Protein AF-A0A3D0PET8-F1 (afdb_monomer_lite)

Structure (mmCIF, N/CA/C/O backbone):
data_AF-A0A3D0PET8-F1
#
_entry.id   AF-A0A3D0PET8-F1
#
loop_
_atom_site.group_PDB
_atom_site.id
_atom_site.type_symbol
_atom_site.label_atom_id
_atom_site.label_alt_id
_atom_site.label_comp_id
_atom_site.label_asym_id
_atom_site.label_entity_id
_atom_site.label_seq_id
_atom_site.pdbx_PDB_ins_code
_atom_site.Cartn_x
_atom_site.Cartn_y
_atom_site.Cartn_z
_atom_site.occupancy
_atom_site.B_iso_or_equiv
_atom_site.auth_seq_id
_atom_site.auth_comp_id
_atom_site.auth_asym_id
_atom_site.auth_atom_id
_atom_site.pdbx_PDB_model_num
ATOM 1 N N . PHE A 1 1 ? -9.059 2.100 -26.855 1.00 67.00 1 PHE A N 1
ATOM 2 C CA . PHE A 1 1 ? -9.258 3.367 -26.124 1.00 67.00 1 PHE A CA 1
ATOM 3 C C . PHE A 1 1 ? -9.023 3.112 -24.644 1.00 67.00 1 PHE A C 1
ATOM 5 O O . PHE A 1 1 ? -9.636 2.187 -24.122 1.00 67.00 1 PHE A O 1
ATOM 12 N N . ILE A 1 2 ? -8.103 3.864 -24.029 1.00 85.56 2 ILE A N 1
ATOM 13 C CA . ILE A 1 2 ? -7.777 3.822 -22.591 1.00 85.56 2 ILE A CA 1
ATOM 14 C C . ILE A 1 2 ? -8.846 4.625 -21.841 1.00 85.56 2 ILE A C 1
ATOM 16 O O . ILE A 1 2 ? -9.211 5.705 -22.303 1.00 85.56 2 ILE A O 1
ATOM 20 N N . ASP A 1 3 ? -9.360 4.112 -20.723 1.00 89.44 3 ASP A N 1
ATOM 21 C CA . ASP A 1 3 ? -10.390 4.789 -19.919 1.00 89.44 3 ASP A CA 1
ATOM 22 C C . ASP A 1 3 ? -9.853 5.423 -18.628 1.00 89.44 3 ASP A C 1
ATOM 24 O O . ASP A 1 3 ? -10.450 6.368 -18.111 1.00 89.44 3 ASP A O 1
ATOM 28 N N . LYS A 1 4 ? -8.710 4.943 -18.129 1.00 89.31 4 LYS A N 1
ATOM 29 C CA . LYS A 1 4 ? -8.084 5.416 -16.894 1.00 89.31 4 LYS A CA 1
ATOM 30 C C . LYS A 1 4 ? -6.563 5.426 -17.016 1.00 89.31 4 LYS A C 1
ATOM 32 O O . LYS A 1 4 ? -5.976 4.488 -17.546 1.00 89.31 4 LYS A O 1
ATOM 37 N N . VAL A 1 5 ? -5.931 6.460 -16.464 1.00 92.31 5 VAL A N 1
ATOM 38 C CA . VAL A 1 5 ? -4.475 6.534 -16.275 1.00 92.31 5 VAL A CA 1
ATOM 39 C C . VAL A 1 5 ? -4.188 6.575 -14.778 1.00 92.31 5 VAL A C 1
ATOM 41 O O . VAL A 1 5 ? -4.804 7.354 -14.049 1.00 92.31 5 VAL A O 1
ATOM 44 N N . ILE A 1 6 ? -3.292 5.710 -14.313 1.00 90.56 6 ILE A N 1
ATOM 45 C CA . ILE A 1 6 ? -2.874 5.599 -12.917 1.00 90.56 6 ILE A CA 1
ATOM 46 C C . ILE A 1 6 ? -1.361 5.745 -12.870 1.00 90.56 6 ILE A C 1
ATOM 48 O O . ILE A 1 6 ? -0.636 4.909 -13.400 1.00 90.56 6 ILE A O 1
ATOM 52 N N . THR A 1 7 ? -0.895 6.772 -12.173 1.00 91.56 7 THR A N 1
ATOM 53 C CA . THR A 1 7 ? 0.523 6.941 -11.857 1.00 91.56 7 THR A CA 1
ATOM 54 C C . THR A 1 7 ? 0.794 6.400 -10.457 1.00 91.56 7 THR A C 1
ATOM 56 O O . THR A 1 7 ? 0.092 6.756 -9.507 1.00 91.56 7 THR A O 1
ATOM 59 N N . VAL A 1 8 ? 1.796 5.533 -10.327 1.00 88.31 8 VAL A N 1
ATOM 60 C CA . VAL A 1 8 ? 2.223 4.929 -9.062 1.00 88.31 8 VAL A CA 1
ATOM 61 C C . VAL A 1 8 ? 3.658 5.366 -8.771 1.00 88.31 8 VAL A C 1
ATOM 63 O O . VAL A 1 8 ? 4.628 4.762 -9.227 1.00 88.31 8 VAL A O 1
ATOM 66 N N . ASP A 1 9 ? 3.770 6.434 -7.990 1.00 86.06 9 ASP A N 1
ATOM 67 C CA . ASP A 1 9 ? 5.023 7.052 -7.564 1.00 86.06 9 ASP A CA 1
ATOM 68 C C . ASP A 1 9 ? 5.354 6.729 -6.095 1.00 86.06 9 ASP A C 1
ATOM 70 O O . ASP A 1 9 ? 4.518 6.256 -5.311 1.00 86.06 9 ASP A O 1
ATOM 74 N N . GLN A 1 10 ? 6.577 7.065 -5.692 1.00 84.12 10 GLN A N 1
ATOM 75 C CA . GLN A 1 10 ? 7.076 6.864 -4.328 1.00 84.12 10 GLN A CA 1
ATOM 76 C C . GLN A 1 10 ? 6.605 7.934 -3.331 1.00 84.12 10 GLN A C 1
ATOM 78 O O . GLN A 1 10 ? 7.048 7.961 -2.181 1.00 84.12 10 GLN A O 1
ATOM 83 N N . SER A 1 11 ? 5.702 8.835 -3.738 1.00 88.00 11 SER A N 1
ATOM 84 C CA . SER A 1 11 ? 5.190 9.851 -2.821 1.00 88.00 11 SER A CA 1
ATOM 85 C C . SER A 1 11 ? 4.464 9.206 -1.626 1.00 88.00 11 SER A C 1
ATOM 87 O O . SER A 1 11 ? 3.819 8.163 -1.776 1.00 88.00 11 SER A O 1
ATOM 89 N N . PRO A 1 12 ? 4.525 9.798 -0.420 1.00 88.44 12 PRO A N 1
ATOM 90 C CA . PRO A 1 12 ? 3.904 9.201 0.758 1.00 88.44 12 PRO A CA 1
ATOM 91 C C . PRO A 1 12 ? 2.395 8.990 0.580 1.00 88.44 12 PRO A C 1
ATOM 93 O O . PRO A 1 12 ? 1.696 9.880 0.094 1.00 88.44 12 PRO A O 1
ATOM 96 N N . ILE A 1 13 ? 1.861 7.861 1.065 1.00 90.25 13 ILE A N 1
ATOM 97 C CA . ILE A 1 13 ? 0.404 7.601 1.067 1.00 90.25 13 ILE A CA 1
ATOM 98 C C . ILE A 1 13 ? -0.376 8.564 1.978 1.00 90.25 13 ILE A C 1
ATOM 100 O O . ILE A 1 13 ? -1.596 8.685 1.881 1.00 90.25 13 ILE A O 1
ATOM 104 N N . GLY A 1 14 ? 0.323 9.255 2.878 1.00 89.06 14 GLY A N 1
ATOM 105 C CA . GLY A 1 14 ? -0.221 10.301 3.724 1.00 89.06 14 GLY A CA 1
ATOM 106 C C . GLY A 1 14 ? 0.886 11.036 4.469 1.00 89.06 14 GLY A C 1
ATOM 107 O O . GLY A 1 14 ? 1.965 10.501 4.700 1.00 89.06 14 GLY A O 1
ATOM 108 N N . ARG A 1 15 ? 0.614 12.287 4.848 1.00 86.12 15 ARG A N 1
ATOM 109 C CA . ARG A 1 15 ? 1.578 13.161 5.546 1.00 86.12 15 ARG A CA 1
ATOM 110 C C . ARG A 1 15 ? 1.384 13.199 7.060 1.00 86.12 15 ARG A C 1
ATOM 112 O O . ARG A 1 15 ? 2.044 13.974 7.743 1.00 86.12 15 ARG A O 1
ATOM 119 N N . THR A 1 16 ? 0.434 12.425 7.581 1.00 86.56 16 THR A N 1
ATOM 120 C CA . THR A 1 16 ? 0.084 12.431 9.003 1.00 86.56 16 THR A CA 1
ATOM 121 C C . THR A 1 16 ? 0.023 11.012 9.560 1.00 86.56 16 THR A C 1
ATOM 123 O O . THR A 1 16 ? -0.306 10.088 8.811 1.00 86.56 16 THR A O 1
ATOM 126 N N . PRO A 1 17 ? 0.212 10.838 10.880 1.00 85.19 17 PRO A N 1
ATOM 127 C CA . PRO A 1 17 ? 0.137 9.525 11.534 1.00 85.19 17 PRO A CA 1
ATOM 128 C C . PRO A 1 17 ? -1.249 8.875 11.508 1.00 85.19 17 PRO A C 1
ATOM 130 O O . PRO A 1 17 ? -1.419 7.696 11.815 1.00 85.19 17 PRO A O 1
ATOM 133 N N . ARG A 1 18 ? -2.266 9.655 11.127 1.00 89.31 18 ARG A N 1
ATOM 134 C CA . ARG A 1 18 ? -3.638 9.182 10.924 1.00 89.31 18 ARG A CA 1
ATOM 135 C C . ARG A 1 18 ? -3.790 8.354 9.656 1.00 89.31 18 ARG A C 1
ATOM 137 O O . ARG A 1 18 ? -4.725 7.564 9.560 1.00 89.31 18 ARG A O 1
ATOM 144 N N . SER A 1 19 ? -2.897 8.553 8.690 1.00 92.44 19 SER A N 1
ATOM 145 C CA . SER A 1 19 ? -2.833 7.732 7.486 1.00 92.44 19 SER A CA 1
ATOM 146 C C . SER A 1 19 ? -1.990 6.499 7.784 1.00 92.44 19 SER A C 1
ATOM 148 O O . SER A 1 19 ? -0.933 6.599 8.399 1.00 92.44 19 SER A O 1
ATOM 150 N N . ASN A 1 20 ? -2.473 5.335 7.380 1.00 95.00 20 ASN A N 1
ATOM 151 C CA . ASN A 1 20 ? -1.820 4.042 7.565 1.00 95.00 20 ASN A CA 1
ATOM 152 C C . ASN A 1 20 ? -2.335 3.055 6.503 1.00 95.00 20 ASN A C 1
ATOM 154 O O . ASN A 1 20 ? -3.345 3.354 5.854 1.00 95.00 20 ASN A O 1
ATOM 158 N N . PRO A 1 21 ? -1.702 1.882 6.325 1.00 95.94 21 PRO A N 1
ATOM 159 C CA . PRO A 1 21 ? -2.148 0.896 5.343 1.00 95.94 21 PRO A CA 1
ATOM 160 C C . PRO A 1 21 ? -3.642 0.556 5.452 1.00 95.94 21 PRO A C 1
ATOM 162 O O . PRO A 1 21 ? -4.354 0.599 4.452 1.00 95.94 21 PRO A O 1
ATOM 165 N N . ALA A 1 22 ? -4.168 0.319 6.659 1.00 95.75 22 ALA A N 1
ATOM 166 C CA . ALA A 1 22 ? -5.570 -0.065 6.839 1.00 95.75 22 ALA A CA 1
ATOM 167 C C . ALA A 1 22 ? -6.573 1.030 6.440 1.00 95.75 22 ALA A C 1
ATOM 169 O O . ALA A 1 22 ? -7.642 0.725 5.904 1.00 95.75 22 ALA A O 1
ATOM 170 N N . THR A 1 23 ? -6.262 2.300 6.710 1.00 95.00 23 THR A N 1
ATOM 171 C CA . THR A 1 23 ? -7.096 3.435 6.280 1.00 95.00 23 THR A CA 1
ATOM 172 C C . THR A 1 23 ? -6.996 3.667 4.782 1.00 95.00 23 THR A C 1
ATOM 174 O O . THR A 1 23 ? -8.025 3.888 4.149 1.00 95.00 23 THR A O 1
ATOM 177 N N . PHE A 1 24 ? -5.793 3.568 4.216 1.00 94.31 24 PHE A N 1
ATOM 178 C CA . PHE A 1 24 ? -5.546 3.834 2.804 1.00 94.31 24 PHE A CA 1
ATOM 179 C C . PHE A 1 24 ? -6.212 2.797 1.891 1.00 94.31 24 PHE A C 1
ATOM 181 O O . PHE A 1 24 ? -6.878 3.164 0.926 1.00 94.31 24 PHE A O 1
ATOM 188 N N . ILE A 1 25 ? -6.123 1.506 2.236 1.00 92.94 25 ILE A N 1
ATOM 189 C CA . ILE A 1 25 ? -6.797 0.437 1.480 1.00 92.94 25 ILE A CA 1
ATOM 190 C C . ILE A 1 25 ? -8.309 0.360 1.755 1.00 92.94 25 ILE A C 1
ATOM 192 O O . ILE A 1 25 ? -9.014 -0.428 1.133 1.00 92.94 25 ILE A O 1
ATOM 196 N N . GLY A 1 26 ? -8.822 1.130 2.720 1.00 92.19 26 GLY A N 1
ATOM 197 C CA . GLY A 1 26 ? -10.231 1.118 3.120 1.00 92.19 26 GLY A CA 1
ATOM 198 C C . GLY A 1 26 ? -10.640 -0.030 4.054 1.00 92.19 26 GLY A C 1
ATOM 199 O O . GLY A 1 26 ? -11.770 -0.031 4.545 1.00 92.19 26 GLY A O 1
ATOM 200 N N . ALA A 1 27 ? -9.741 -0.964 4.386 1.00 94.75 27 ALA A N 1
ATOM 201 C CA . ALA A 1 27 ? -10.025 -2.085 5.292 1.00 94.75 27 ALA A CA 1
ATOM 202 C C . ALA A 1 27 ? -10.485 -1.622 6.685 1.00 94.75 27 ALA A C 1
ATOM 204 O O . ALA A 1 27 ? -11.361 -2.230 7.299 1.00 94.75 27 ALA A O 1
ATOM 205 N N . PHE A 1 28 ? -9.953 -0.495 7.166 1.00 96.56 28 PHE A N 1
ATOM 206 C CA . PHE A 1 28 ? -10.303 0.057 8.472 1.00 96.56 28 PHE A CA 1
ATOM 207 C C . PHE A 1 28 ? -11.781 0.454 8.592 1.00 96.56 28 PHE A C 1
ATOM 209 O O . PHE A 1 28 ? -12.319 0.497 9.695 1.00 96.56 28 PHE A O 1
ATOM 216 N N . MET A 1 29 ? -12.473 0.735 7.483 1.00 96.00 29 MET A N 1
ATOM 217 C CA . MET A 1 29 ? -13.920 0.957 7.513 1.00 96.00 29 MET A CA 1
ATOM 218 C C . MET A 1 29 ? -14.658 -0.304 7.966 1.00 96.00 29 MET A C 1
ATOM 220 O O . MET A 1 29 ? -15.400 -0.249 8.944 1.00 96.00 29 MET A O 1
ATOM 224 N N . TYR A 1 30 ? -14.384 -1.435 7.316 1.00 96.75 30 TYR A N 1
ATOM 225 C CA . TYR A 1 30 ? -15.026 -2.713 7.617 1.00 96.75 30 TYR A CA 1
ATOM 226 C C . TYR A 1 30 ? -14.677 -3.222 9.018 1.00 96.75 30 TYR A C 1
ATOM 228 O O . TYR A 1 30 ? -15.547 -3.729 9.717 1.00 96.75 30 TYR A O 1
ATOM 236 N N . ILE A 1 31 ? -13.435 -3.010 9.470 1.00 96.94 31 ILE A N 1
ATOM 237 C CA . ILE A 1 31 ? -13.017 -3.349 10.840 1.00 96.94 31 ILE A CA 1
ATOM 238 C C . ILE A 1 31 ? -13.852 -2.570 11.867 1.00 96.94 31 ILE A C 1
ATOM 240 O O . ILE A 1 31 ? -14.359 -3.148 12.825 1.00 96.94 31 ILE A O 1
ATOM 244 N N . ARG A 1 32 ? -14.048 -1.261 11.674 1.00 97.44 32 ARG A N 1
ATOM 245 C CA . ARG A 1 32 ? -14.863 -0.450 12.596 1.00 97.44 32 ARG A CA 1
ATOM 246 C C . ARG A 1 32 ? -16.332 -0.838 12.580 1.00 97.44 32 ARG A C 1
ATOM 248 O O . ARG A 1 32 ? -16.960 -0.860 13.638 1.00 97.44 32 ARG A O 1
ATOM 255 N N . ASP A 1 33 ? -16.870 -1.116 11.397 1.00 97.19 33 ASP A N 1
ATOM 256 C CA . ASP A 1 33 ? -18.251 -1.566 11.247 1.00 97.19 33 ASP A CA 1
ATOM 257 C C . ASP A 1 33 ? -18.452 -2.892 11.986 1.00 97.19 33 ASP A C 1
ATOM 259 O O . ASP A 1 33 ? -19.371 -3.002 12.795 1.00 97.19 33 ASP A O 1
ATOM 263 N N . PHE A 1 34 ? -17.527 -3.840 11.823 1.00 97.12 34 PHE A N 1
ATOM 264 C CA . PHE A 1 34 ? -17.521 -5.107 12.547 1.00 97.12 34 PHE A CA 1
ATOM 265 C C . PHE A 1 34 ? -17.502 -4.912 14.072 1.00 97.12 34 PHE A C 1
ATOM 267 O O . PHE A 1 34 ? -18.387 -5.420 14.764 1.00 97.12 34 PHE A O 1
ATOM 274 N N . PHE A 1 35 ? -16.577 -4.106 14.608 1.00 97.44 35 PHE A N 1
ATOM 275 C CA . PHE A 1 35 ? -16.499 -3.837 16.052 1.00 97.44 35 PHE A CA 1
ATOM 276 C C . PHE A 1 35 ? -17.767 -3.171 16.612 1.00 97.44 35 PHE A C 1
ATOM 278 O O . PHE A 1 35 ? -18.154 -3.440 17.752 1.00 97.44 35 PHE A O 1
ATOM 285 N N . ALA A 1 36 ? -18.461 -2.351 15.818 1.00 97.25 36 ALA A N 1
ATOM 286 C CA . ALA A 1 36 ? -19.745 -1.767 16.205 1.00 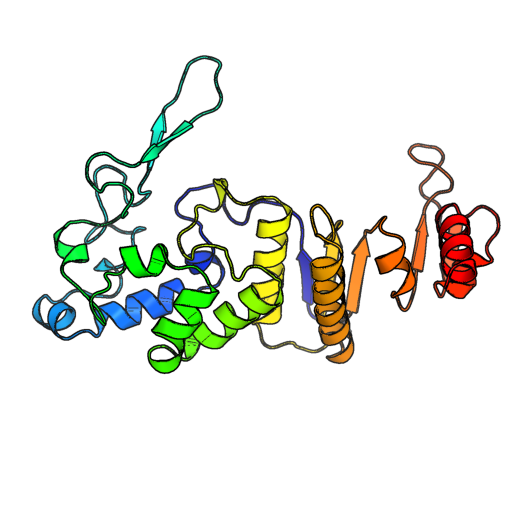97.25 36 ALA A CA 1
ATOM 287 C C . ALA A 1 36 ? -20.883 -2.801 16.290 1.00 97.25 36 ALA A C 1
ATOM 289 O O . ALA A 1 36 ? -21.861 -2.576 17.003 1.00 97.25 36 ALA A O 1
ATOM 290 N N . THR A 1 37 ? -20.767 -3.946 15.608 1.00 96.75 37 THR A N 1
ATOM 291 C CA . THR A 1 37 ? -21.787 -5.006 15.661 1.00 96.75 37 THR A CA 1
ATOM 292 C C . THR A 1 37 ? -21.691 -5.919 16.886 1.00 96.75 37 THR A C 1
ATOM 294 O O . THR A 1 37 ? -22.663 -6.631 17.167 1.00 96.75 37 THR A O 1
ATOM 297 N N . LEU A 1 38 ? -20.574 -5.878 17.625 1.00 96.75 38 LEU A N 1
ATOM 298 C CA . LEU A 1 38 ? -20.323 -6.743 18.782 1.00 96.75 38 LEU A CA 1
ATOM 299 C C . LEU A 1 38 ? -21.373 -6.541 19.898 1.00 96.75 38 LEU A C 1
ATOM 301 O O . LEU A 1 38 ? -21.850 -5.415 20.087 1.00 96.75 38 LEU A O 1
ATOM 305 N N . PRO A 1 39 ? -21.732 -7.591 20.666 1.00 95.31 39 PRO A N 1
ATOM 306 C CA . PRO A 1 39 ? -22.764 -7.502 21.707 1.00 95.31 39 PRO A CA 1
ATOM 307 C C . PRO A 1 39 ? -22.494 -6.404 22.747 1.00 95.31 39 PRO A C 1
ATOM 309 O O . PRO A 1 39 ? -23.377 -5.593 23.039 1.00 95.31 39 PRO A O 1
ATOM 312 N N . GLU A 1 40 ? -21.261 -6.309 23.246 1.00 94.94 40 GLU A N 1
ATOM 313 C CA . GLU A 1 40 ? -20.820 -5.285 24.197 1.00 94.94 40 GLU A CA 1
ATOM 314 C C . GLU A 1 40 ? -20.940 -3.872 23.613 1.00 94.94 40 GLU A C 1
ATOM 316 O O . GLU A 1 40 ? -21.397 -2.958 24.305 1.00 94.94 40 GLU A O 1
ATOM 321 N N . SER A 1 41 ? -20.595 -3.698 22.333 1.00 96.50 41 SER A N 1
ATOM 322 C CA . SER A 1 41 ? -20.737 -2.423 21.620 1.00 96.50 41 SER A CA 1
ATOM 323 C C . SER A 1 41 ? -22.202 -2.018 21.498 1.00 96.50 41 SER A C 1
ATOM 325 O O . SER A 1 41 ? -22.557 -0.879 21.808 1.00 96.50 41 SER A O 1
ATOM 327 N N . LYS A 1 42 ? -23.080 -2.960 21.126 1.00 95.88 42 LYS A N 1
ATOM 328 C CA . LYS A 1 42 ? -24.530 -2.731 21.022 1.00 95.88 42 LYS A CA 1
ATOM 329 C C . LYS A 1 42 ? -25.145 -2.358 22.368 1.00 95.88 42 LYS A C 1
ATOM 331 O O . LYS A 1 42 ? -25.902 -1.391 22.438 1.00 95.88 42 LYS A O 1
ATOM 336 N N . LYS A 1 43 ? -24.774 -3.056 23.448 1.00 95.88 43 LYS A N 1
ATOM 337 C CA . LYS A 1 43 ? -25.248 -2.765 24.813 1.00 95.88 43 LYS A CA 1
ATOM 338 C C . LYS A 1 43 ? -24.890 -1.344 25.255 1.00 95.88 43 LYS A C 1
ATOM 340 O O . LYS A 1 43 ? -25.696 -0.680 25.900 1.00 95.88 43 LYS A O 1
ATOM 345 N N . ARG A 1 44 ? -23.701 -0.868 24.878 1.00 95.06 44 ARG A N 1
ATOM 346 C CA . ARG A 1 44 ? -23.207 0.483 25.186 1.00 95.06 44 ARG A CA 1
ATOM 347 C C . ARG A 1 44 ? -23.600 1.545 24.150 1.00 95.06 44 ARG A C 1
ATOM 349 O O . ARG A 1 44 ? -23.259 2.709 24.331 1.00 95.06 44 ARG A O 1
ATOM 356 N N . LYS A 1 45 ? -24.330 1.170 23.090 1.00 95.38 45 LYS A N 1
ATOM 357 C CA . LYS A 1 45 ? -24.717 2.037 21.960 1.00 95.38 45 LYS A CA 1
ATOM 358 C C . LYS A 1 45 ? -23.517 2.672 21.235 1.00 95.38 45 LYS A C 1
ATOM 360 O O . LYS A 1 45 ? -23.604 3.795 20.742 1.00 95.38 45 LYS A O 1
ATOM 365 N N . TYR A 1 46 ? -22.397 1.955 21.147 1.00 96.44 46 TYR A N 1
ATOM 366 C CA . TYR A 1 46 ? -21.219 2.402 20.403 1.00 96.44 46 TYR A CA 1
ATOM 367 C C . TYR A 1 46 ? -21.371 2.106 18.908 1.00 96.44 46 TYR A C 1
ATOM 369 O O . TYR A 1 46 ? -21.453 0.953 18.493 1.00 96.44 46 TYR A O 1
ATOM 377 N N . GLY A 1 47 ? -21.393 3.160 18.089 1.00 95.19 47 GLY A N 1
ATOM 378 C CA . GLY A 1 47 ? -21.387 3.047 16.628 1.00 95.19 47 GLY A CA 1
ATOM 379 C C . GLY A 1 47 ? -19.976 3.008 16.026 1.00 95.19 47 GLY A C 1
ATOM 380 O O . GLY A 1 47 ? -18.979 3.219 16.712 1.00 95.19 47 GLY A O 1
ATOM 381 N N . LYS A 1 48 ? -19.884 2.848 14.699 1.00 95.81 48 LYS A N 1
ATOM 382 C CA . LYS A 1 48 ? -18.612 2.816 13.939 1.00 95.81 48 LYS A CA 1
ATOM 383 C C . LYS A 1 48 ? -17.713 4.047 14.110 1.00 95.81 48 LYS A C 1
ATOM 385 O O . LYS A 1 48 ? -16.509 3.976 13.857 1.00 95.81 48 LYS A O 1
ATOM 390 N N . GLY A 1 49 ? -18.299 5.189 14.480 1.00 95.88 49 GLY A N 1
ATOM 391 C CA . GLY A 1 49 ? -17.565 6.418 14.788 1.00 95.88 49 GLY A CA 1
ATOM 392 C C . GLY A 1 49 ? -16.746 6.290 16.071 1.00 95.88 49 GLY A C 1
ATOM 393 O O . GLY A 1 49 ? -15.614 6.749 16.109 1.00 95.88 49 GLY A O 1
ATOM 394 N N . TYR A 1 50 ? -17.259 5.567 17.071 1.00 96.81 50 TYR A N 1
ATOM 395 C CA . TYR A 1 50 ? -16.566 5.345 18.342 1.00 96.81 50 TYR A CA 1
ATOM 396 C C . TYR A 1 50 ? -15.241 4.591 18.152 1.00 96.81 50 TYR A C 1
ATOM 398 O O . TYR A 1 50 ? -14.254 4.866 18.821 1.00 96.81 50 TYR A O 1
ATOM 406 N N . PHE A 1 51 ? -15.194 3.697 17.165 1.00 97.50 51 PHE A N 1
ATOM 407 C CA . PHE A 1 51 ? -14.008 2.927 16.792 1.00 97.50 51 PHE A CA 1
ATOM 408 C C . PHE A 1 51 ? -13.094 3.642 15.787 1.00 97.50 51 PHE A C 1
ATOM 410 O O . PHE A 1 51 ? -12.154 3.047 15.272 1.00 97.50 51 PHE A O 1
ATOM 417 N N . SER A 1 52 ? -13.355 4.908 15.454 1.00 96.69 52 SER A N 1
ATOM 418 C CA . SER A 1 52 ? -12.472 5.690 14.593 1.00 96.69 52 SER A CA 1
ATOM 419 C C . SER A 1 52 ? -11.576 6.591 15.430 1.00 96.69 52 SER A C 1
ATOM 421 O O . SER A 1 52 ? -12.055 7.488 16.114 1.00 96.69 52 SER A O 1
ATOM 423 N N . PHE A 1 53 ? -10.259 6.428 15.297 1.00 95.50 53 PHE A N 1
ATOM 424 C CA . PHE A 1 53 ? -9.297 7.348 15.909 1.00 95.50 53 PHE A CA 1
ATOM 425 C C . PHE A 1 53 ? -9.333 8.767 15.297 1.00 95.50 53 PHE A C 1
ATOM 427 O O . PHE A 1 53 ? -8.738 9.691 15.842 1.00 95.50 53 PHE A O 1
ATOM 434 N N . ASN A 1 54 ? -10.048 8.980 14.184 1.00 94.75 54 ASN A N 1
ATOM 435 C CA . ASN A 1 54 ? -10.133 10.284 13.519 1.00 94.75 54 ASN A CA 1
ATOM 436 C C . ASN A 1 54 ? -11.216 11.205 14.099 1.00 94.75 54 ASN A C 1
ATOM 438 O O . ASN A 1 54 ? -11.147 12.415 13.879 1.00 94.75 54 ASN A O 1
ATOM 442 N N . VAL A 1 55 ? -12.194 10.668 14.835 1.00 94.81 55 VAL A N 1
ATOM 443 C CA . VAL A 1 55 ? -13.329 11.439 15.369 1.00 94.81 55 VAL A CA 1
ATOM 444 C C . VAL A 1 55 ? -13.382 11.358 16.897 1.00 94.81 55 VAL A C 1
ATOM 446 O O . VAL A 1 55 ? -12.967 10.343 17.461 1.00 94.81 55 VAL A O 1
ATOM 449 N N . PRO A 1 56 ? -13.876 12.404 17.583 1.00 94.50 56 PRO A N 1
ATOM 450 C CA . PRO A 1 56 ? -14.091 12.353 19.026 1.00 94.50 56 PRO A CA 1
ATOM 451 C C . PRO A 1 56 ? -15.047 11.223 19.428 1.00 94.50 56 PRO A C 1
ATOM 453 O O . PRO A 1 56 ? -15.967 10.879 18.682 1.00 94.50 56 PRO A O 1
ATOM 456 N N . GLY A 1 57 ? -14.846 10.664 20.621 1.00 93.94 57 GLY A N 1
ATOM 457 C CA . GLY A 1 57 ? -15.708 9.621 21.185 1.00 93.94 57 GLY A CA 1
ATOM 458 C C . GLY A 1 57 ? -14.913 8.499 21.843 1.00 93.94 57 GLY A C 1
ATOM 459 O O . GLY A 1 57 ? -14.803 8.465 23.064 1.00 93.94 57 GLY A O 1
ATOM 460 N N . GLY A 1 58 ? -14.376 7.570 21.045 1.00 94.56 58 GLY A N 1
ATOM 461 C CA . GLY A 1 58 ? -13.575 6.443 21.551 1.00 94.56 58 GLY A CA 1
ATOM 462 C C . GLY A 1 58 ? -12.066 6.598 21.357 1.00 94.56 58 GLY A C 1
ATOM 463 O O . GLY A 1 58 ? -11.295 5.760 21.824 1.00 94.56 58 GLY A O 1
ATOM 464 N N . ARG A 1 59 ? -11.612 7.659 20.680 1.00 96.94 59 ARG A N 1
ATOM 465 C CA . ARG A 1 59 ? -10.183 7.959 20.527 1.00 96.94 59 ARG A CA 1
ATOM 466 C C . ARG A 1 59 ? -9.575 8.489 21.832 1.00 96.94 59 ARG A C 1
ATOM 468 O O . ARG A 1 59 ? -10.278 8.964 22.718 1.00 96.94 59 ARG A O 1
ATOM 475 N N . CYS A 1 60 ? -8.251 8.471 21.926 1.00 96.69 60 CYS A N 1
ATOM 476 C CA . CYS A 1 60 ? -7.540 9.220 22.957 1.00 96.69 60 CYS A CA 1
ATOM 477 C C . CYS A 1 60 ? -7.582 10.722 22.628 1.00 96.69 60 CYS A C 1
ATOM 479 O O . CYS A 1 60 ? -7.071 11.134 21.583 1.00 96.69 60 CYS A O 1
ATOM 481 N N . GLU A 1 61 ? -8.166 11.540 23.507 1.00 95.50 61 GLU A N 1
ATOM 482 C CA . GLU A 1 61 ? -8.255 12.991 23.286 1.00 95.50 61 GLU A CA 1
ATOM 483 C C . GLU A 1 61 ? -6.908 13.703 23.476 1.00 95.50 61 GLU A C 1
ATOM 485 O O . GLU A 1 61 ? -6.624 14.648 22.747 1.00 95.50 61 GLU A O 1
ATOM 490 N N . THR A 1 62 ? -6.021 13.197 24.341 1.00 94.38 62 THR A N 1
ATOM 491 C CA . THR A 1 62 ? -4.687 13.782 24.584 1.00 94.38 62 THR A CA 1
ATOM 492 C C . THR A 1 62 ? -3.837 13.864 23.316 1.00 94.38 62 THR A C 1
ATOM 494 O O . THR A 1 62 ? -3.200 14.880 23.061 1.00 94.38 62 THR A O 1
ATOM 497 N N . CYS A 1 63 ? -3.828 12.811 22.493 1.00 93.75 63 CYS A N 1
ATOM 498 C CA . CYS A 1 63 ? -3.122 12.804 21.206 1.00 93.75 63 CYS A CA 1
ATOM 499 C C . CYS A 1 63 ? -4.058 12.989 20.004 1.00 93.75 63 CYS A C 1
ATOM 501 O O . CYS A 1 63 ? -3.643 12.756 18.867 1.00 93.75 63 CYS A O 1
ATOM 503 N N . ALA A 1 64 ? -5.329 13.337 20.240 1.00 94.44 64 ALA A N 1
ATOM 504 C CA . ALA A 1 64 ? -6.381 13.413 19.227 1.00 94.44 64 ALA A CA 1
ATOM 505 C C . ALA A 1 64 ? -6.397 12.199 18.269 1.00 94.44 64 ALA A C 1
ATOM 507 O O . ALA A 1 64 ? -6.563 12.357 17.055 1.00 94.44 64 ALA A O 1
ATOM 508 N N . GLY A 1 65 ? -6.176 10.999 18.821 1.00 93.44 65 GLY A N 1
ATOM 509 C CA . GLY A 1 65 ? -6.141 9.721 18.106 1.00 93.44 65 GLY A CA 1
ATOM 510 C C . GLY A 1 65 ? -4.887 9.436 17.272 1.00 93.44 65 GLY A C 1
ATOM 511 O O . GLY A 1 65 ? -4.832 8.403 16.611 1.00 93.44 65 GLY A O 1
ATOM 512 N N . ASN A 1 66 ? -3.858 10.288 17.301 1.00 92.00 66 ASN A N 1
ATOM 513 C CA . ASN A 1 66 ? -2.614 10.024 16.567 1.00 92.00 66 ASN A CA 1
ATOM 514 C C . ASN A 1 66 ? -1.835 8.839 17.166 1.00 92.00 66 ASN A C 1
ATOM 516 O O . ASN A 1 66 ? -1.152 8.110 16.450 1.00 92.00 66 ASN A O 1
ATOM 520 N N . GLY A 1 67 ? -1.952 8.627 18.481 1.00 92.25 67 GLY A N 1
ATOM 521 C CA . GLY A 1 67 ? -1.168 7.637 19.234 1.00 92.25 67 GLY A CA 1
ATOM 522 C C . GLY A 1 67 ? 0.240 8.119 19.565 1.00 92.25 67 GLY A C 1
ATOM 523 O O . GLY A 1 67 ? 0.860 7.613 20.490 1.00 92.25 67 GLY A O 1
ATOM 524 N N . GLU A 1 68 ? 0.700 9.163 18.893 1.00 90.81 68 GLU A N 1
ATOM 525 C CA . GLU A 1 68 ? 1.998 9.786 19.090 1.00 90.81 68 GLU A CA 1
ATOM 526 C C . GLU A 1 68 ? 1.867 11.299 19.250 1.00 90.81 68 GLU A C 1
ATOM 528 O O . GLU A 1 68 ? 0.882 11.912 18.820 1.00 90.81 68 GLU A O 1
ATOM 533 N N . VAL A 1 69 ? 2.859 11.890 19.905 1.00 89.31 69 VAL A N 1
ATOM 534 C CA . VAL A 1 69 ? 2.991 13.329 20.109 1.00 89.31 69 VAL A CA 1
ATOM 535 C C . VAL A 1 69 ? 4.244 13.785 19.375 1.00 89.31 69 VAL A C 1
ATOM 537 O O . VAL A 1 69 ? 5.305 13.173 19.493 1.00 89.31 69 VAL A O 1
ATOM 540 N N . ARG A 1 70 ? 4.105 14.854 18.593 1.00 86.62 70 ARG A N 1
ATOM 541 C CA . ARG A 1 70 ? 5.226 15.494 17.910 1.00 86.62 70 ARG A CA 1
ATOM 542 C C . ARG A 1 70 ? 5.993 16.340 18.919 1.00 86.62 70 ARG A C 1
ATOM 544 O O . ARG A 1 70 ? 5.412 17.229 19.535 1.00 86.62 70 ARG A O 1
ATOM 551 N N . ILE A 1 71 ? 7.283 16.072 19.056 1.00 85.31 71 ILE A N 1
ATOM 552 C CA . ILE A 1 71 ? 8.209 16.885 19.837 1.00 85.31 71 ILE A CA 1
ATOM 553 C C . ILE A 1 71 ? 9.019 17.714 18.847 1.00 85.31 71 ILE A C 1
ATOM 555 O O . ILE A 1 71 ? 9.731 17.180 17.993 1.00 85.31 71 ILE A O 1
ATOM 559 N N . GLU A 1 72 ? 8.874 19.029 18.957 1.00 84.00 72 GLU A N 1
ATOM 560 C CA . GLU A 1 72 ? 9.705 19.975 18.227 1.00 84.00 72 GLU A CA 1
ATOM 561 C C . GLU A 1 72 ? 10.947 20.295 19.047 1.00 84.00 72 GLU A C 1
ATOM 563 O O . GLU A 1 72 ? 10.871 20.631 20.229 1.00 84.00 72 GLU A O 1
ATOM 568 N N . MET A 1 73 ? 12.099 20.178 18.402 1.00 83.25 73 MET A N 1
ATOM 569 C CA . MET A 1 73 ? 13.395 20.512 18.965 1.00 83.25 73 MET A CA 1
ATOM 570 C C . MET A 1 73 ? 14.037 21.565 18.072 1.00 83.25 73 MET A C 1
ATOM 572 O O . MET A 1 73 ? 13.976 21.470 16.847 1.00 83.25 73 MET A O 1
ATOM 576 N N . TYR A 1 74 ? 14.661 22.573 18.675 1.00 86.25 74 TYR A N 1
ATOM 577 C CA . TYR A 1 74 ? 15.395 23.574 17.910 1.00 86.25 74 TYR A CA 1
ATOM 578 C C . TYR A 1 74 ? 16.526 22.895 17.125 1.00 86.25 74 TYR A C 1
ATOM 580 O O . TYR A 1 74 ? 17.324 22.160 17.701 1.00 86.25 74 TYR A O 1
ATOM 588 N N . PHE A 1 75 ? 16.581 23.153 15.815 1.00 85.44 75 PHE A N 1
ATOM 589 C CA . PHE A 1 75 ? 17.600 22.658 14.874 1.00 85.44 75 PHE A CA 1
ATOM 590 C C . PHE A 1 75 ? 17.622 21.145 14.594 1.00 85.44 75 PHE A C 1
ATOM 592 O O . PHE A 1 75 ? 18.458 20.702 13.808 1.00 85.44 75 PHE A O 1
ATOM 599 N N . LEU A 1 76 ? 16.708 20.356 15.164 1.00 86.31 76 LEU A N 1
ATOM 600 C CA . LEU A 1 76 ? 16.601 18.922 14.890 1.00 86.31 76 LEU A CA 1
ATOM 601 C C . LEU A 1 76 ? 15.296 18.592 14.152 1.00 86.31 76 LEU A C 1
ATOM 603 O O . LEU A 1 76 ? 14.285 19.276 14.341 1.00 86.31 76 LEU A O 1
ATOM 607 N N . PRO A 1 77 ? 15.290 17.543 13.308 1.00 81.19 77 PRO A N 1
ATOM 608 C CA . PRO A 1 77 ? 14.059 17.064 12.700 1.00 81.19 77 PRO A CA 1
ATOM 609 C C . PRO A 1 77 ? 13.053 16.668 13.787 1.00 81.19 77 PRO A C 1
ATOM 611 O O . PRO A 1 77 ? 13.416 16.126 14.830 1.00 81.19 77 PRO A O 1
ATOM 614 N N . CYS A 1 78 ? 11.775 16.954 13.534 1.00 79.94 78 CYS A N 1
ATOM 615 C CA . CYS A 1 78 ? 10.699 16.629 14.465 1.00 79.94 78 CYS A CA 1
ATOM 616 C C . CYS A 1 78 ? 10.687 15.130 14.768 1.00 79.94 78 CYS A C 1
ATOM 618 O O . CYS A 1 78 ? 10.669 14.308 13.851 1.00 79.94 78 CYS A O 1
ATOM 620 N N . MET A 1 79 ? 10.630 14.789 16.052 1.00 81.50 79 MET A N 1
ATOM 621 C CA . MET A 1 79 ? 10.516 13.407 16.506 1.00 81.50 79 MET A CA 1
ATOM 622 C C . MET A 1 79 ? 9.093 13.126 16.986 1.00 81.50 79 MET A C 1
ATOM 624 O O . MET A 1 79 ? 8.398 14.016 17.479 1.00 81.50 79 MET A O 1
ATOM 628 N N . TYR A 1 80 ? 8.663 11.876 16.857 1.00 83.88 80 TYR A N 1
ATOM 629 C CA . TYR A 1 80 ? 7.371 11.413 17.349 1.00 83.88 80 TYR A CA 1
ATOM 630 C C . TYR A 1 80 ? 7.607 10.431 18.486 1.00 83.88 80 TYR A C 1
ATOM 632 O O . TYR A 1 80 ? 8.410 9.507 18.359 1.00 83.88 80 TYR A O 1
ATOM 640 N N . THR A 1 81 ? 6.922 10.634 19.606 1.00 88.62 81 THR A N 1
ATOM 641 C CA . THR A 1 81 ? 6.973 9.717 20.746 1.00 88.62 81 THR A CA 1
ATOM 642 C C . THR A 1 81 ? 5.594 9.142 21.025 1.00 88.62 81 THR A C 1
ATOM 644 O O . THR A 1 81 ? 4.591 9.828 20.802 1.00 88.62 81 THR A O 1
ATOM 647 N N . PRO A 1 82 ? 5.497 7.895 21.520 1.00 91.44 82 PRO A N 1
ATOM 648 C CA . PRO A 1 82 ? 4.222 7.341 21.947 1.00 91.44 82 PRO A CA 1
ATOM 649 C C . PRO A 1 82 ? 3.541 8.256 22.969 1.00 91.44 82 PRO A C 1
ATOM 651 O O . PRO A 1 82 ? 4.166 8.761 23.900 1.00 91.44 82 PRO A O 1
ATOM 654 N N . CYS A 1 83 ? 2.239 8.470 22.805 1.00 94.19 83 CYS A N 1
ATOM 655 C CA . CYS A 1 83 ? 1.447 9.276 23.722 1.00 94.19 83 CYS A CA 1
ATOM 656 C C . CYS A 1 83 ? 1.436 8.640 25.119 1.00 94.19 83 CYS A C 1
ATOM 658 O O . CYS A 1 83 ? 1.018 7.492 25.259 1.00 94.19 83 CYS A O 1
ATOM 660 N N . GLY A 1 84 ? 1.817 9.403 26.148 1.00 93.56 84 GLY A N 1
ATOM 661 C CA . GLY A 1 84 ? 1.875 8.912 27.531 1.00 93.56 84 GLY A CA 1
ATOM 662 C C . GLY A 1 84 ? 0.531 8.448 28.110 1.00 93.56 84 GLY A C 1
ATOM 663 O O . GLY A 1 84 ? 0.520 7.577 28.970 1.00 93.56 84 GLY A O 1
ATOM 664 N N . GLU A 1 85 ? -0.598 8.967 27.613 1.00 94.56 85 GLU A N 1
ATOM 665 C CA . GLU A 1 85 ? -1.936 8.597 28.107 1.00 94.56 85 GLU A CA 1
ATOM 666 C C . GLU A 1 85 ? -2.415 7.246 27.557 1.00 94.56 85 GLU A C 1
ATOM 668 O O . GLU A 1 85 ? -2.911 6.397 28.293 1.00 94.56 85 GLU A O 1
ATOM 673 N N . CYS A 1 86 ? -2.283 7.038 26.243 1.00 95.31 86 CYS A N 1
ATOM 674 C CA . CYS A 1 86 ? -2.797 5.836 25.577 1.00 95.31 86 CYS A CA 1
ATOM 675 C C . CYS A 1 86 ? -1.714 4.802 25.240 1.00 95.31 86 CYS A C 1
ATOM 677 O O . CYS A 1 86 ? -2.037 3.750 24.686 1.00 95.31 86 CYS A O 1
ATOM 679 N N . GLY A 1 87 ? -0.440 5.105 25.503 1.00 92.50 87 GLY A N 1
ATOM 680 C CA . GLY A 1 87 ? 0.698 4.233 25.205 1.00 92.50 87 GLY A CA 1
ATOM 681 C C . GLY A 1 87 ? 0.853 3.893 23.719 1.00 92.50 87 GLY A C 1
ATOM 682 O O . GLY A 1 87 ? 1.344 2.820 23.392 1.00 92.50 87 GLY A O 1
ATOM 683 N N . GLY A 1 88 ? 0.372 4.748 22.810 1.00 93.31 88 GLY A N 1
ATOM 684 C CA . GLY A 1 88 ? 0.374 4.466 21.368 1.00 93.31 88 GLY A CA 1
ATOM 685 C C . GLY A 1 88 ? -0.885 3.791 20.824 1.00 93.31 88 GLY A C 1
ATOM 686 O O . GLY A 1 88 ? -1.060 3.735 19.610 1.00 93.31 88 GLY A O 1
ATOM 687 N N . SER A 1 89 ? -1.807 3.340 21.681 1.00 94.94 89 SER A N 1
ATOM 688 C CA . SER A 1 89 ? -2.998 2.592 21.242 1.00 94.94 89 SER A CA 1
ATOM 689 C C . SER A 1 89 ? -4.003 3.410 20.426 1.00 94.94 89 SER A C 1
ATOM 691 O O . SER A 1 89 ? -4.814 2.817 19.725 1.00 94.94 89 SER A O 1
ATOM 693 N N . ARG A 1 90 ? -3.949 4.751 20.486 1.00 96.19 90 ARG A N 1
ATOM 694 C CA . ARG A 1 90 ? -4.865 5.716 19.828 1.00 96.19 90 ARG A CA 1
ATOM 695 C C . ARG A 1 90 ? -6.275 5.811 20.417 1.00 96.19 90 ARG A C 1
ATOM 697 O O . ARG A 1 90 ? -7.020 6.708 20.020 1.00 96.19 90 ARG A O 1
ATOM 704 N N . TYR A 1 91 ? -6.639 4.960 21.373 1.00 97.50 91 TYR A N 1
ATOM 705 C CA . TYR A 1 91 ? -8.002 4.866 21.904 1.00 97.50 91 TYR A CA 1
ATOM 706 C C . TYR A 1 91 ? -8.078 5.131 23.407 1.00 97.50 91 TYR A C 1
ATOM 708 O O . TYR A 1 91 ? -7.077 5.083 24.121 1.00 97.50 91 TYR A O 1
ATOM 716 N N . SER A 1 92 ? -9.286 5.434 23.880 1.00 96.44 92 SER A N 1
ATOM 717 C CA . SER A 1 92 ? -9.605 5.509 25.303 1.00 96.44 92 SER A CA 1
ATOM 718 C C . SER A 1 92 ? -9.683 4.110 25.926 1.00 96.44 92 SER A C 1
ATOM 720 O O . SER A 1 92 ? -9.884 3.107 25.236 1.00 96.44 92 SER A O 1
ATOM 722 N N . ARG A 1 93 ? -9.574 4.031 27.258 1.00 94.62 93 ARG A N 1
ATOM 723 C CA . ARG A 1 93 ? -9.684 2.756 27.993 1.00 94.62 93 ARG A CA 1
ATOM 724 C C . ARG A 1 93 ? -11.027 2.056 27.753 1.00 94.62 93 ARG A C 1
ATOM 726 O O . ARG A 1 93 ? -11.061 0.835 27.647 1.00 94.62 93 ARG A O 1
ATOM 733 N N . ASP A 1 94 ? -12.107 2.823 27.605 1.00 94.12 94 ASP A N 1
ATOM 734 C CA . ASP A 1 94 ? -13.448 2.290 27.338 1.00 94.12 94 ASP A CA 1
ATOM 735 C C . ASP A 1 94 ? -13.560 1.633 25.961 1.00 94.12 94 ASP A C 1
ATOM 737 O O . ASP A 1 94 ? -14.167 0.569 25.831 1.00 94.12 94 ASP A O 1
ATOM 741 N N . ALA A 1 95 ? -12.936 2.220 24.937 1.00 94.62 95 ALA A N 1
ATOM 742 C CA . ALA A 1 95 ? -12.875 1.616 23.611 1.00 94.62 95 ALA A CA 1
ATOM 743 C C . ALA A 1 95 ? -12.037 0.327 23.611 1.00 94.62 95 ALA A C 1
ATOM 745 O O . ALA A 1 95 ? -12.417 -0.652 22.969 1.00 94.62 95 ALA A O 1
ATOM 746 N N . LEU A 1 96 ? -10.951 0.284 24.390 1.00 95.75 96 LEU A N 1
ATOM 747 C CA . LEU A 1 96 ? -10.109 -0.909 24.565 1.00 95.75 96 LEU A CA 1
ATOM 748 C C . LEU A 1 96 ? -10.753 -2.004 25.434 1.00 95.75 96 LEU A C 1
ATOM 750 O O . LEU A 1 96 ? -10.225 -3.112 25.532 1.00 95.75 96 LEU A O 1
ATOM 754 N N . TYR A 1 97 ? -11.904 -1.738 26.052 1.00 95.75 97 TYR A N 1
ATOM 755 C CA . TYR A 1 97 ? -12.682 -2.775 26.727 1.00 95.75 97 TYR A CA 1
ATOM 756 C C . TYR A 1 97 ? -13.389 -3.705 25.729 1.00 95.75 97 TYR A C 1
ATOM 758 O O . TYR A 1 97 ? -13.629 -4.874 26.028 1.00 95.75 97 TYR A O 1
ATOM 766 N N . ILE A 1 98 ? -13.708 -3.202 24.532 1.00 97.06 98 ILE A N 1
ATOM 767 C CA . ILE A 1 98 ? -14.382 -3.969 23.486 1.00 97.06 98 ILE A CA 1
ATOM 768 C C . ILE A 1 98 ? -13.372 -4.881 22.789 1.00 97.06 98 ILE A C 1
ATOM 770 O O . ILE A 1 98 ? -12.371 -4.419 22.235 1.00 97.06 98 ILE A O 1
ATOM 774 N N . LYS A 1 99 ? -13.650 -6.188 22.800 1.00 96.69 99 LYS A N 1
ATOM 775 C CA . LYS A 1 99 ? -12.746 -7.217 22.280 1.00 96.69 99 LYS A CA 1
ATOM 776 C C . LYS A 1 99 ? -13.469 -8.189 21.360 1.00 96.69 99 LYS A C 1
ATOM 778 O O . LYS A 1 99 ? -14.595 -8.591 21.632 1.00 96.69 99 LYS A O 1
ATOM 783 N N . TRP A 1 100 ? -12.764 -8.630 20.327 1.00 96.62 100 TRP A N 1
ATOM 784 C CA . TRP A 1 100 ? -13.115 -9.780 19.504 1.00 96.62 100 TRP A CA 1
ATOM 785 C C . TRP A 1 100 ? -12.022 -10.835 19.639 1.00 96.62 100 TRP A C 1
ATOM 787 O O . TRP A 1 100 ? -10.851 -10.509 19.461 1.00 96.62 100 TRP A O 1
ATOM 797 N N . LYS A 1 101 ? -12.373 -12.079 20.001 1.00 95.56 101 LYS A N 1
ATOM 798 C CA . LYS A 1 101 ? -11.396 -13.169 20.220 1.00 95.56 101 LYS A CA 1
ATOM 799 C C . LYS A 1 101 ? -10.194 -12.709 21.078 1.00 95.56 101 LYS A C 1
ATOM 801 O O . LYS A 1 101 ? -9.037 -12.916 20.729 1.00 95.56 101 LYS A O 1
ATOM 806 N N . MET A 1 102 ? -10.481 -12.024 22.192 1.00 95.56 102 MET A N 1
ATOM 807 C CA . MET A 1 102 ? -9.500 -11.435 23.126 1.00 95.56 102 MET A CA 1
ATOM 808 C C . MET A 1 102 ? -8.629 -10.283 22.586 1.00 95.56 102 MET A C 1
ATOM 810 O O . MET A 1 102 ? -7.747 -9.815 23.305 1.00 95.56 102 MET A O 1
ATOM 814 N N . LYS A 1 103 ? -8.891 -9.773 21.378 1.00 97.50 103 LYS A N 1
ATOM 815 C CA . LYS A 1 103 ? -8.158 -8.664 20.751 1.00 97.50 103 LYS A CA 1
ATOM 816 C C . LYS A 1 103 ? -9.015 -7.403 20.662 1.00 97.50 103 LYS A C 1
ATOM 818 O O . LYS A 1 103 ? -10.174 -7.448 20.252 1.00 97.50 103 LYS A O 1
ATOM 823 N N . THR A 1 104 ? -8.445 -6.274 21.058 1.00 97.75 104 THR A N 1
ATOM 824 C CA . THR A 1 104 ? -9.038 -4.941 20.898 1.00 97.75 104 THR A CA 1
ATOM 825 C C . THR A 1 104 ? -8.809 -4.414 19.485 1.00 97.75 104 THR A C 1
ATOM 827 O O . THR A 1 104 ? -7.985 -4.940 18.738 1.00 97.75 104 THR A O 1
ATOM 830 N N . ILE A 1 105 ? -9.473 -3.316 19.120 1.00 96.94 105 ILE A N 1
ATOM 831 C CA . ILE A 1 105 ? -9.215 -2.659 17.832 1.00 96.94 105 ILE A CA 1
ATOM 832 C C . ILE A 1 105 ? -7.772 -2.136 17.703 1.00 96.94 105 ILE A C 1
ATOM 834 O O . ILE A 1 105 ? -7.228 -2.108 16.600 1.00 96.94 105 ILE A O 1
ATOM 838 N N . ALA A 1 106 ? -7.130 -1.755 18.814 1.00 97.38 106 ALA A N 1
ATOM 839 C CA . ALA A 1 106 ? -5.721 -1.371 18.810 1.00 97.38 106 ALA A CA 1
ATOM 840 C C . ALA A 1 106 ? -4.818 -2.574 18.510 1.00 97.38 106 ALA A C 1
ATOM 842 O O . ALA A 1 106 ? -3.889 -2.448 17.717 1.00 97.38 106 ALA A O 1
ATOM 843 N N . ASP A 1 107 ? -5.136 -3.746 19.069 1.00 97.75 107 ASP A N 1
ATOM 844 C CA . ASP A 1 107 ? -4.392 -4.977 18.786 1.00 97.75 107 ASP A CA 1
ATOM 845 C C . ASP A 1 107 ? -4.522 -5.382 17.316 1.00 97.75 107 ASP A C 1
ATOM 847 O O . ASP A 1 107 ? -3.532 -5.769 16.706 1.00 97.75 107 ASP A O 1
ATOM 851 N N . ILE A 1 108 ? -5.714 -5.233 16.722 1.00 97.44 108 ILE A N 1
ATOM 852 C CA . ILE A 1 108 ? -5.920 -5.459 15.283 1.00 97.44 108 ILE A CA 1
ATOM 853 C C . ILE A 1 108 ? -5.044 -4.525 14.447 1.00 97.44 108 ILE A C 1
ATOM 855 O O . ILE A 1 108 ? -4.406 -4.960 13.495 1.00 97.44 108 ILE A O 1
ATOM 859 N N . LEU A 1 109 ? -4.977 -3.239 14.799 1.00 97.06 109 LEU A N 1
ATOM 860 C CA . LEU A 1 109 ? -4.110 -2.286 14.101 1.00 97.06 109 LEU A CA 1
ATOM 861 C C . LEU A 1 109 ? -2.614 -2.579 14.311 1.00 97.06 109 LEU A C 1
ATOM 863 O O . LEU A 1 109 ? -1.795 -2.151 13.500 1.00 97.06 109 LEU A O 1
ATOM 867 N N . ALA A 1 110 ? -2.245 -3.302 15.367 1.00 96.94 110 ALA A N 1
ATOM 868 C CA . ALA A 1 110 ? -0.870 -3.711 15.628 1.00 96.94 110 ALA A CA 1
ATOM 869 C C . ALA A 1 110 ? -0.461 -5.006 14.901 1.00 96.94 110 ALA A C 1
ATOM 871 O O . ALA A 1 110 ? 0.738 -5.285 14.838 1.00 96.94 110 ALA A O 1
ATOM 872 N N . MET A 1 111 ? -1.418 -5.765 14.353 1.00 97.88 111 MET A N 1
ATOM 873 C CA . MET A 1 111 ? -1.152 -6.967 13.559 1.00 97.88 111 MET A CA 1
ATOM 874 C C . MET A 1 111 ? -0.517 -6.617 12.217 1.00 97.88 111 MET A C 1
ATOM 876 O O . MET A 1 111 ? -0.838 -5.595 11.598 1.00 97.88 111 MET A O 1
ATOM 880 N N . THR A 1 112 ? 0.351 -7.509 11.752 1.00 98.19 112 THR A N 1
ATOM 881 C CA . THR A 1 112 ? 0.831 -7.517 10.370 1.00 98.19 112 THR A CA 1
ATOM 882 C C . THR A 1 112 ? -0.309 -7.828 9.394 1.00 98.19 112 THR A C 1
ATOM 884 O O . THR A 1 112 ? -1.345 -8.374 9.783 1.00 98.19 112 THR A O 1
ATOM 887 N N . VAL A 1 113 ? -0.137 -7.499 8.113 1.00 97.06 113 VAL A N 1
ATOM 888 C CA . VAL A 1 113 ? -1.106 -7.831 7.056 1.00 97.06 113 VAL A CA 1
ATOM 889 C C . VAL A 1 113 ? -1.396 -9.335 7.033 1.00 97.06 113 VAL A C 1
ATOM 891 O O . VAL A 1 113 ? -2.564 -9.725 6.984 1.00 97.06 113 VAL A O 1
ATOM 894 N N . THR A 1 114 ? -0.361 -10.175 7.127 1.00 96.50 114 THR A N 1
ATOM 895 C CA . THR A 1 114 ? -0.507 -11.639 7.130 1.00 96.50 114 THR A CA 1
ATOM 896 C C . THR A 1 114 ? -1.270 -12.137 8.359 1.00 96.50 114 THR A C 1
ATOM 898 O O . THR A 1 114 ? -2.186 -12.950 8.235 1.00 96.50 114 THR A O 1
ATOM 901 N N . GLU A 1 115 ? -0.943 -11.630 9.551 1.00 97.50 115 GLU A N 1
ATOM 902 C CA . GLU A 1 115 ? -1.664 -11.978 10.784 1.00 97.50 115 GLU A CA 1
ATOM 903 C C . GLU A 1 115 ? -3.130 -11.549 10.719 1.00 97.50 115 GLU A C 1
ATOM 905 O O . GLU A 1 115 ? -4.018 -12.330 11.060 1.00 97.50 115 GLU A O 1
ATOM 910 N N . ALA A 1 116 ? -3.398 -10.330 10.249 1.00 96.94 116 ALA A N 1
ATOM 911 C CA . ALA A 1 116 ? -4.751 -9.807 10.145 1.00 96.94 116 ALA A CA 1
ATOM 912 C C . ALA A 1 116 ? -5.594 -10.583 9.127 1.00 96.94 116 ALA A C 1
ATOM 914 O O . ALA A 1 116 ? -6.773 -10.825 9.383 1.00 96.94 116 ALA A O 1
ATOM 915 N N . LEU A 1 117 ? -5.000 -11.007 8.006 1.00 96.25 117 LEU A N 1
ATOM 916 C CA . LEU A 1 117 ? -5.670 -11.844 7.012 1.00 96.25 117 LEU A CA 1
ATOM 917 C C . LEU A 1 117 ? -6.119 -13.175 7.628 1.00 96.25 117 LEU A C 1
ATOM 919 O O . LEU A 1 117 ? -7.274 -13.558 7.465 1.00 96.25 117 LEU A O 1
ATOM 923 N N . ASN A 1 118 ? -5.240 -13.833 8.386 1.00 96.31 118 ASN A N 1
ATOM 924 C CA . ASN A 1 118 ? -5.551 -15.101 9.050 1.00 96.31 118 ASN A CA 1
ATOM 925 C C . ASN A 1 118 ? -6.533 -14.933 10.221 1.00 96.31 118 ASN A C 1
ATOM 927 O O . ASN A 1 118 ? -7.320 -15.831 10.501 1.00 96.31 118 ASN A O 1
ATOM 931 N N . PHE A 1 119 ? -6.491 -13.797 10.923 1.00 96.75 119 PHE A N 1
ATOM 932 C CA . PHE A 1 119 ? -7.313 -13.568 12.113 1.00 96.75 119 PHE A CA 1
ATOM 933 C C . PHE A 1 119 ? -8.732 -13.078 11.795 1.00 96.75 119 PHE A C 1
ATOM 935 O O . PHE A 1 119 ? -9.677 -13.459 12.485 1.00 96.75 119 PHE A O 1
ATOM 942 N N . LEU A 1 120 ? -8.879 -12.214 10.784 1.00 94.88 120 LEU A N 1
ATOM 943 C CA . LEU A 1 120 ? -10.141 -11.552 10.431 1.00 94.88 120 LEU A CA 1
ATOM 944 C C . LEU A 1 120 ? -10.756 -12.045 9.121 1.00 94.88 120 LEU A C 1
ATOM 946 O O . LEU A 1 120 ? -11.884 -11.660 8.827 1.00 94.88 120 LEU A O 1
ATOM 950 N N . GLY A 1 121 ? -10.040 -12.835 8.317 1.00 92.38 121 GLY A N 1
ATOM 951 C CA . GLY A 1 121 ? -10.471 -13.180 6.961 1.00 92.38 121 GLY A CA 1
ATOM 952 C C . GLY A 1 121 ? -11.840 -13.858 6.900 1.00 92.38 121 GLY A C 1
ATOM 953 O O . GLY A 1 121 ? -12.653 -13.505 6.047 1.00 92.38 121 GLY A O 1
ATOM 954 N N . ASP A 1 122 ? -12.119 -14.754 7.847 1.00 94.00 122 ASP A N 1
ATOM 955 C CA . ASP A 1 122 ? -13.402 -15.463 7.932 1.00 94.00 122 ASP A CA 1
ATOM 956 C C . ASP A 1 122 ? -14.532 -14.573 8.474 1.00 94.00 122 ASP A C 1
ATOM 958 O O . ASP A 1 122 ? -15.684 -14.696 8.060 1.00 94.00 122 ASP A O 1
ATOM 962 N N . ASP A 1 123 ? -14.204 -13.655 9.388 1.00 95.19 123 ASP A N 1
ATOM 963 C CA . ASP A 1 123 ? -15.182 -12.793 10.062 1.00 95.19 123 ASP A CA 1
ATOM 964 C C . ASP A 1 123 ? -15.550 -11.557 9.216 1.00 95.19 123 ASP A C 1
ATOM 966 O O . ASP A 1 123 ? -16.656 -11.023 9.325 1.00 95.19 123 ASP A O 1
ATOM 970 N N . ILE A 1 124 ? -14.622 -11.083 8.375 1.00 95.12 124 ILE A N 1
ATOM 971 C CA . ILE A 1 124 ? -14.766 -9.882 7.542 1.00 95.12 124 ILE A CA 1
ATOM 972 C C . ILE A 1 124 ? -14.315 -10.188 6.098 1.00 95.12 124 ILE A C 1
ATOM 974 O O . ILE A 1 124 ? -13.263 -9.719 5.652 1.00 95.12 124 ILE A O 1
ATOM 978 N N . PRO A 1 125 ? -15.110 -10.920 5.297 1.00 94.44 125 PRO A N 1
ATOM 979 C CA . PRO A 1 125 ? -14.719 -11.300 3.935 1.00 94.44 125 PRO A CA 1
ATOM 980 C C . PRO A 1 125 ? -14.357 -10.113 3.024 1.00 94.44 125 PRO A C 1
ATOM 982 O O . PRO A 1 125 ? -13.548 -10.240 2.105 1.00 94.44 125 PRO A O 1
ATOM 985 N N . GLN A 1 126 ? -14.912 -8.925 3.292 1.00 93.81 126 GLN A N 1
ATOM 986 C CA . GLN A 1 126 ? -14.683 -7.704 2.516 1.00 93.81 126 GLN A CA 1
ATOM 987 C C . GLN A 1 126 ? -13.227 -7.217 2.564 1.00 93.81 126 GLN A C 1
ATOM 989 O O . GLN A 1 126 ? -12.783 -6.574 1.613 1.00 93.81 126 GLN A O 1
ATOM 994 N N . ILE A 1 127 ? -12.474 -7.504 3.637 1.00 94.69 127 ILE A N 1
ATOM 995 C CA . ILE A 1 127 ? -11.068 -7.069 3.742 1.00 94.69 127 ILE A CA 1
ATOM 996 C C . ILE A 1 127 ? -10.090 -8.068 3.125 1.00 94.69 127 ILE A C 1
ATOM 998 O O . ILE A 1 127 ? -8.970 -7.679 2.799 1.00 94.69 127 ILE A O 1
ATOM 1002 N N . VAL A 1 128 ? -10.509 -9.324 2.920 1.00 94.69 128 VAL A N 1
ATOM 1003 C CA . VAL A 1 128 ? -9.649 -10.421 2.440 1.00 94.69 128 VAL A CA 1
ATOM 1004 C C . VAL A 1 128 ? -8.956 -10.053 1.139 1.00 94.69 128 VAL A C 1
ATOM 1006 O O . VAL A 1 128 ? -7.751 -10.249 1.021 1.00 94.69 128 VAL A O 1
ATOM 1009 N N . LYS A 1 129 ? -9.693 -9.474 0.181 1.00 92.12 129 LYS A N 1
ATOM 1010 C CA . LYS A 1 129 ? -9.123 -9.056 -1.105 1.00 92.12 129 LYS A CA 1
ATOM 1011 C C . LYS A 1 129 ? -7.992 -8.046 -0.906 1.00 92.12 129 LYS A C 1
ATOM 1013 O O . LYS A 1 129 ? -6.901 -8.261 -1.406 1.00 92.12 129 LYS A O 1
ATOM 1018 N N . TYR A 1 130 ? -8.233 -6.990 -0.130 1.00 92.31 130 TYR A N 1
ATOM 1019 C CA . TYR A 1 130 ? -7.251 -5.927 0.100 1.00 92.31 130 TYR A CA 1
ATOM 1020 C C . TYR A 1 130 ? -6.008 -6.424 0.844 1.00 92.31 130 TYR A C 1
ATOM 1022 O O . TYR A 1 130 ? -4.889 -6.089 0.465 1.00 92.31 130 TYR A O 1
ATOM 1030 N N . LEU A 1 131 ? -6.196 -7.235 1.889 1.00 95.06 131 LEU A N 1
ATOM 1031 C CA . LEU A 1 131 ? -5.084 -7.783 2.666 1.00 95.06 131 LEU A CA 1
ATOM 1032 C C . LEU A 1 131 ? -4.273 -8.800 1.861 1.00 95.06 131 LEU A C 1
ATOM 1034 O O . LEU A 1 131 ? -3.047 -8.787 1.925 1.00 95.06 131 LEU A O 1
ATOM 1038 N N . ARG A 1 132 ? -4.937 -9.640 1.060 1.00 93.19 132 ARG A N 1
ATOM 1039 C CA . ARG A 1 132 ? -4.254 -10.583 0.172 1.00 93.19 132 ARG A CA 1
ATOM 1040 C C . ARG A 1 132 ? -3.412 -9.848 -0.860 1.00 93.19 132 ARG A C 1
ATOM 1042 O O . ARG A 1 132 ? -2.245 -10.177 -1.004 1.00 93.19 132 ARG A O 1
ATOM 1049 N N . THR A 1 133 ? -3.961 -8.815 -1.493 1.00 90.94 133 THR A N 1
ATOM 1050 C CA . THR A 1 133 ? -3.218 -8.029 -2.481 1.00 90.94 133 THR A CA 1
ATOM 1051 C C . THR A 1 133 ? -2.025 -7.297 -1.864 1.00 90.94 133 THR A C 1
ATOM 1053 O O . THR A 1 133 ? -0.978 -7.224 -2.495 1.00 90.94 133 THR A O 1
ATOM 1056 N N . LEU A 1 134 ? -2.126 -6.814 -0.617 1.00 93.31 134 LEU A N 1
ATOM 1057 C CA . LEU A 1 134 ? -0.958 -6.300 0.112 1.00 93.31 134 LEU A CA 1
ATOM 1058 C C . LEU A 1 134 ? 0.104 -7.385 0.344 1.00 93.31 134 LEU A C 1
ATOM 1060 O O . LEU A 1 134 ? 1.293 -7.116 0.203 1.00 93.31 134 LEU A O 1
ATOM 1064 N N . GLY A 1 135 ? -0.311 -8.605 0.688 1.00 91.12 135 GLY A N 1
ATOM 1065 C CA . GLY A 1 135 ? 0.601 -9.742 0.821 1.00 91.12 135 GLY A CA 1
ATOM 1066 C C . GLY A 1 135 ? 1.286 -10.112 -0.498 1.00 91.12 135 GLY A C 1
ATOM 1067 O O . GLY A 1 135 ? 2.492 -10.332 -0.503 1.00 91.12 135 GLY A O 1
ATOM 1068 N N . GLU A 1 136 ? 0.539 -10.117 -1.605 1.00 86.50 136 GLU A N 1
ATOM 1069 C CA . GLU A 1 136 ? 1.040 -10.414 -2.956 1.00 86.50 136 GLU A CA 1
ATOM 1070 C C . GLU A 1 136 ? 2.133 -9.424 -3.382 1.00 86.50 136 GLU A C 1
ATOM 1072 O O . GLU A 1 136 ? 3.172 -9.848 -3.872 1.00 86.50 136 GLU A O 1
ATOM 1077 N N . VAL A 1 137 ? 1.974 -8.124 -3.101 1.00 87.00 137 VAL A N 1
ATOM 1078 C CA . VAL A 1 137 ? 3.020 -7.113 -3.373 1.00 87.00 137 VAL A CA 1
ATOM 1079 C C . VAL A 1 137 ? 4.160 -7.107 -2.335 1.00 87.00 137 VAL A C 1
ATOM 1081 O O . VAL A 1 137 ? 4.879 -6.118 -2.208 1.00 87.00 137 VAL A O 1
ATOM 1084 N N . GLY A 1 138 ? 4.308 -8.163 -1.531 1.00 86.81 138 GLY A N 1
ATOM 1085 C CA . GLY A 1 138 ? 5.402 -8.305 -0.564 1.00 86.81 138 GLY A CA 1
ATOM 1086 C C . GLY A 1 138 ? 5.249 -7.482 0.721 1.00 86.81 138 GLY A C 1
ATOM 1087 O O . GLY A 1 138 ? 6.188 -7.384 1.503 1.00 86.81 138 GLY A O 1
ATOM 1088 N N . LEU A 1 139 ? 4.076 -6.903 0.995 1.00 91.94 139 LEU A N 1
ATOM 1089 C CA . LEU A 1 139 ? 3.827 -6.077 2.187 1.00 91.94 139 LEU A CA 1
ATOM 1090 C C . LEU A 1 139 ? 3.169 -6.849 3.342 1.00 91.94 139 LEU A C 1
ATOM 1092 O O . LEU A 1 139 ? 2.575 -6.250 4.240 1.00 91.94 139 LEU A O 1
ATOM 1096 N N . GLY A 1 140 ? 3.291 -8.179 3.350 1.00 93.38 140 GLY A N 1
ATOM 1097 C CA . GLY A 1 140 ? 2.725 -9.047 4.391 1.00 93.38 140 GLY A CA 1
ATOM 1098 C C . GLY A 1 140 ? 3.202 -8.714 5.813 1.00 93.38 140 GLY A C 1
ATOM 1099 O O . GLY A 1 140 ? 2.459 -8.907 6.775 1.00 93.38 140 GLY A O 1
ATOM 1100 N N . TYR A 1 141 ? 4.417 -8.170 5.945 1.00 93.75 141 TYR A N 1
ATOM 1101 C CA . TYR A 1 141 ? 5.047 -7.819 7.222 1.00 93.75 141 TYR A CA 1
ATOM 1102 C C . TYR A 1 141 ? 4.595 -6.466 7.796 1.00 93.75 141 TYR A C 1
ATOM 1104 O O . TYR A 1 141 ? 4.815 -6.203 8.980 1.00 93.75 141 TYR A O 1
ATOM 1112 N N . LEU A 1 142 ? 3.985 -5.590 6.988 1.00 95.62 142 LEU A N 1
ATOM 1113 C CA . LEU A 1 142 ? 3.573 -4.266 7.452 1.00 95.62 142 LEU A CA 1
ATOM 1114 C C . LEU A 1 142 ? 2.442 -4.378 8.467 1.00 95.62 142 LEU A C 1
ATOM 1116 O O . LEU A 1 142 ? 1.501 -5.148 8.281 1.00 95.62 142 LEU A O 1
ATOM 1120 N N . LYS A 1 143 ? 2.489 -3.555 9.519 1.00 97.50 143 LYS A N 1
ATOM 1121 C CA . LYS A 1 143 ? 1.373 -3.464 10.467 1.00 97.50 143 LYS A CA 1
ATOM 1122 C C . LYS A 1 143 ? 0.238 -2.635 9.878 1.00 97.50 143 LYS A C 1
ATOM 1124 O O . LYS A 1 143 ? 0.468 -1.568 9.309 1.00 97.50 143 LYS A O 1
ATOM 1129 N N . LEU A 1 144 ? -1.003 -3.063 10.099 1.00 96.88 144 LEU A N 1
ATOM 1130 C CA . LEU A 1 144 ? -2.202 -2.380 9.597 1.00 96.88 144 LEU A CA 1
ATOM 1131 C C . LEU A 1 144 ? -2.273 -0.895 9.991 1.00 96.88 144 LEU A C 1
ATOM 1133 O O . LEU A 1 144 ? -2.669 -0.045 9.192 1.00 96.88 144 LEU A O 1
ATOM 1137 N N . GLY A 1 145 ? -1.897 -0.588 11.230 1.00 95.69 145 GLY A N 1
ATOM 1138 C CA . GLY A 1 145 ? -1.911 0.746 11.818 1.00 95.69 145 GLY A CA 1
ATOM 1139 C C . GLY A 1 145 ? -0.591 1.508 11.724 1.00 95.69 145 GLY A C 1
ATOM 1140 O O . GLY A 1 145 ? -0.534 2.612 12.280 1.00 95.69 145 GLY A O 1
ATOM 1141 N N . GLN A 1 146 ? 0.436 0.957 11.060 1.00 94.62 146 GLN A N 1
ATOM 1142 C CA . GLN A 1 146 ? 1.744 1.601 10.893 1.00 94.62 146 GLN A CA 1
ATOM 1143 C C . GLN A 1 146 ? 1.578 2.986 10.277 1.00 94.62 146 GLN A C 1
ATOM 1145 O O . GLN A 1 146 ? 0.856 3.150 9.296 1.00 94.62 146 GLN A O 1
ATOM 1150 N N . SER A 1 147 ? 2.210 3.988 10.884 1.00 92.50 147 SER A N 1
ATOM 1151 C CA . SER A 1 147 ? 2.097 5.363 10.411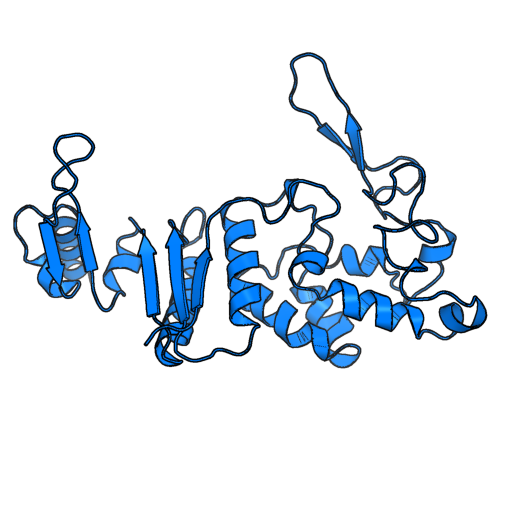 1.00 92.50 147 SER A CA 1
ATOM 1152 C C . SER A 1 147 ? 2.595 5.478 8.969 1.00 92.50 147 SER A C 1
ATOM 1154 O O . SER A 1 147 ? 3.669 4.986 8.632 1.00 92.50 147 SER A O 1
ATOM 1156 N N . ALA A 1 148 ? 1.847 6.180 8.119 1.00 91.19 148 ALA A N 1
ATOM 1157 C CA . ALA A 1 148 ? 2.278 6.484 6.758 1.00 91.19 148 ALA A CA 1
ATOM 1158 C C . ALA A 1 148 ? 3.589 7.285 6.721 1.00 91.19 148 ALA A C 1
ATOM 1160 O O . ALA A 1 148 ? 4.332 7.179 5.752 1.00 91.19 148 ALA A O 1
ATOM 1161 N N . THR A 1 149 ? 3.890 8.060 7.771 1.00 88.38 149 THR A N 1
ATOM 1162 C CA . THR A 1 149 ? 5.130 8.848 7.868 1.00 88.38 149 THR A CA 1
ATOM 1163 C C . THR A 1 149 ? 6.372 7.992 8.101 1.00 88.38 149 THR A C 1
ATOM 1165 O O . THR A 1 149 ? 7.480 8.487 7.934 1.00 88.38 149 THR A O 1
ATOM 1168 N N . THR A 1 150 ? 6.198 6.726 8.489 1.00 90.50 150 THR A N 1
ATOM 1169 C CA . THR A 1 150 ? 7.293 5.782 8.742 1.00 90.50 150 THR A CA 1
ATOM 1170 C C . THR A 1 150 ? 7.440 4.747 7.628 1.00 90.50 150 THR A C 1
ATOM 1172 O O . THR A 1 150 ? 8.206 3.805 7.791 1.00 90.50 150 THR A O 1
ATOM 1175 N N . LEU A 1 151 ? 6.665 4.859 6.544 1.00 91.12 151 LEU A N 1
ATOM 1176 C CA . LEU A 1 151 ? 6.814 3.996 5.374 1.00 91.12 151 LEU A CA 1
ATOM 1177 C C . LEU A 1 151 ? 7.920 4.543 4.471 1.00 91.12 151 LEU A C 1
ATOM 1179 O O . LEU A 1 151 ? 7.995 5.748 4.224 1.00 91.12 151 LEU A O 1
ATOM 1183 N N . SER A 1 152 ? 8.745 3.644 3.951 1.00 89.50 152 SER A N 1
ATOM 1184 C CA . SER A 1 152 ? 9.666 3.942 2.856 1.00 89.50 152 SER A CA 1
ATOM 1185 C C . SER A 1 152 ? 8.909 4.313 1.574 1.00 89.50 152 SER A C 1
ATOM 1187 O O . SER A 1 152 ? 7.733 3.977 1.403 1.00 89.50 152 SER A O 1
ATOM 1189 N N . GLY A 1 153 ? 9.596 4.982 0.642 1.00 87.44 153 GLY A N 1
ATOM 1190 C CA . GLY A 1 153 ? 9.032 5.321 -0.670 1.00 87.44 153 GLY A CA 1
ATOM 1191 C C . GLY A 1 153 ? 8.532 4.087 -1.429 1.00 87.44 153 GLY A C 1
ATOM 1192 O O . GLY A 1 153 ? 7.395 4.075 -1.901 1.00 87.44 153 GLY A O 1
ATOM 1193 N N . GLY A 1 154 ? 9.328 3.012 -1.451 1.00 85.56 154 GLY A N 1
ATOM 1194 C CA . GLY A 1 154 ? 8.949 1.742 -2.077 1.00 85.56 154 GLY A CA 1
ATOM 1195 C C . GLY A 1 154 ? 7.756 1.057 -1.398 1.00 85.56 154 GLY A C 1
ATOM 1196 O O . GLY A 1 154 ? 6.864 0.553 -2.077 1.00 85.56 154 GLY A O 1
ATOM 1197 N N . GLU A 1 155 ? 7.663 1.083 -0.062 1.00 90.38 155 GLU A N 1
ATOM 1198 C CA . GLU A 1 155 ? 6.471 0.578 0.639 1.00 90.38 155 GLU A CA 1
ATOM 1199 C C . GLU A 1 155 ? 5.224 1.394 0.293 1.00 90.38 155 GLU A C 1
ATOM 1201 O O . GLU A 1 155 ? 4.177 0.821 -0.005 1.00 90.38 155 GLU A O 1
ATOM 1206 N N . ALA A 1 156 ? 5.323 2.726 0.287 1.00 91.00 156 ALA A N 1
ATOM 1207 C CA . ALA A 1 156 ? 4.215 3.603 -0.079 1.00 91.00 156 ALA A CA 1
ATOM 1208 C C . ALA A 1 156 ? 3.735 3.346 -1.518 1.00 91.00 156 ALA A C 1
ATOM 1210 O O . ALA A 1 156 ? 2.529 3.245 -1.761 1.00 91.00 156 ALA A O 1
ATOM 1211 N N . GLN A 1 157 ? 4.671 3.178 -2.453 1.00 89.75 157 GLN A N 1
ATOM 1212 C CA . GLN A 1 157 ? 4.395 2.836 -3.845 1.00 89.75 157 GLN A CA 1
ATOM 1213 C C . GLN A 1 157 ? 3.657 1.494 -3.958 1.00 89.75 157 GLN A C 1
ATOM 1215 O O . GLN A 1 157 ? 2.609 1.411 -4.602 1.00 89.75 157 GLN A O 1
ATOM 1220 N N . ARG A 1 158 ? 4.138 0.454 -3.266 1.00 89.44 158 ARG A N 1
ATOM 1221 C CA . ARG A 1 158 ? 3.511 -0.877 -3.275 1.00 89.44 158 ARG A CA 1
ATOM 1222 C C . ARG A 1 158 ? 2.133 -0.887 -2.609 1.00 89.44 158 ARG A C 1
ATOM 1224 O O . ARG A 1 158 ? 1.234 -1.559 -3.108 1.00 89.44 158 ARG A O 1
ATOM 1231 N N . VAL A 1 159 ? 1.902 -0.084 -1.563 1.00 92.69 159 VAL A N 1
ATOM 1232 C CA . VAL A 1 159 ? 0.553 0.100 -0.989 1.00 92.69 159 VAL A CA 1
ATOM 1233 C C . VAL A 1 159 ? -0.404 0.695 -2.030 1.00 92.69 159 VAL A C 1
ATOM 1235 O O . VAL A 1 159 ? -1.530 0.214 -2.163 1.00 92.69 159 VAL A O 1
ATOM 1238 N N . LYS A 1 160 ? 0.021 1.710 -2.795 1.00 91.12 160 LYS A N 1
ATOM 1239 C CA . LYS A 1 160 ? -0.798 2.292 -3.877 1.00 91.12 160 LYS A CA 1
ATOM 1240 C C . LYS A 1 160 ? -1.094 1.274 -4.974 1.00 91.12 160 LYS A C 1
ATOM 1242 O O . LYS A 1 160 ? -2.249 1.145 -5.379 1.00 91.12 160 LYS A O 1
ATOM 1247 N N . LEU A 1 161 ? -0.077 0.524 -5.403 1.00 88.81 161 LEU A N 1
ATOM 1248 C CA . LEU A 1 161 ? -0.228 -0.540 -6.393 1.00 88.81 161 LEU A CA 1
ATOM 1249 C C . LEU A 1 161 ? -1.247 -1.590 -5.923 1.00 88.81 161 LEU A C 1
ATOM 1251 O O . LEU A 1 161 ? -2.164 -1.934 -6.668 1.00 88.81 161 LEU A O 1
ATOM 1255 N N . ALA A 1 162 ? -1.156 -2.025 -4.662 1.00 89.94 162 ALA A N 1
ATOM 1256 C CA . ALA A 1 162 ? -2.077 -3.000 -4.086 1.00 89.94 162 ALA A CA 1
ATOM 1257 C C . ALA A 1 162 ? -3.537 -2.521 -4.079 1.00 89.94 162 ALA A C 1
ATOM 1259 O O . ALA A 1 162 ? -4.451 -3.300 -4.350 1.00 89.94 162 ALA A O 1
ATOM 1260 N N . VAL A 1 163 ? -3.785 -1.235 -3.812 1.00 88.88 163 VAL A N 1
ATOM 1261 C CA . VAL A 1 163 ? -5.145 -0.673 -3.869 1.00 88.88 163 VAL A CA 1
ATOM 1262 C C . VAL A 1 163 ? -5.723 -0.746 -5.277 1.00 88.88 163 VAL A C 1
ATOM 1264 O O . VAL A 1 163 ? -6.894 -1.094 -5.438 1.00 88.88 163 VAL A O 1
ATOM 1267 N N . GLU A 1 164 ? -4.931 -0.427 -6.298 1.00 86.38 164 GLU A N 1
ATOM 1268 C CA . GLU A 1 164 ? -5.412 -0.465 -7.679 1.00 86.38 164 GLU A CA 1
ATOM 1269 C C . GLU A 1 164 ? -5.602 -1.899 -8.183 1.00 86.38 164 GLU A C 1
ATOM 1271 O O . GLU A 1 164 ? -6.590 -2.171 -8.861 1.00 86.38 164 GLU A O 1
ATOM 1276 N N . LEU A 1 165 ? -4.743 -2.834 -7.773 1.00 84.81 165 LEU A N 1
ATOM 1277 C CA . LEU A 1 165 ? -4.904 -4.270 -8.032 1.00 84.81 165 LEU A CA 1
ATOM 1278 C C . LEU A 1 165 ? -6.164 -4.854 -7.372 1.00 84.81 165 LEU A C 1
ATOM 1280 O O . LEU A 1 165 ? -6.815 -5.745 -7.924 1.00 84.81 165 LEU A O 1
ATOM 1284 N N . ALA A 1 166 ? -6.545 -4.333 -6.203 1.00 86.25 166 ALA A N 1
ATOM 1285 C CA . ALA A 1 166 ? -7.756 -4.746 -5.505 1.00 86.25 166 ALA A CA 1
ATOM 1286 C C . ALA A 1 166 ? -9.044 -4.191 -6.145 1.00 86.25 166 ALA A C 1
ATOM 1288 O O . ALA A 1 166 ? -10.139 -4.681 -5.845 1.00 86.25 166 ALA A O 1
ATOM 1289 N N . ARG A 1 167 ? -8.973 -3.199 -7.039 1.00 83.25 167 ARG A N 1
ATOM 1290 C CA . ARG A 1 167 ? -10.155 -2.671 -7.738 1.00 83.25 167 ARG A CA 1
ATOM 1291 C C . ARG A 1 167 ? -10.542 -3.558 -8.929 1.00 83.25 167 ARG A C 1
ATOM 1293 O O . ARG A 1 167 ? -9.698 -4.262 -9.477 1.00 83.25 167 ARG A O 1
ATOM 1300 N N . PRO A 1 168 ? -11.827 -3.601 -9.321 1.00 79.25 168 PRO A N 1
ATOM 1301 C CA . PRO A 1 168 ? -12.219 -4.238 -10.574 1.00 79.25 168 PRO A CA 1
ATOM 1302 C C . PRO A 1 168 ? -11.507 -3.544 -11.739 1.00 79.25 168 PRO A C 1
ATOM 1304 O O . PRO A 1 168 ? -11.601 -2.325 -11.877 1.00 79.25 168 PRO A O 1
ATOM 1307 N N . GLY A 1 169 ? -10.776 -4.311 -12.545 1.00 77.00 169 GLY A N 1
ATOM 1308 C CA . GLY A 1 169 ? -10.123 -3.789 -13.740 1.00 77.00 169 GLY A CA 1
ATOM 1309 C C . GLY A 1 169 ? -11.129 -3.593 -14.871 1.00 77.00 169 GLY A C 1
ATOM 1310 O O . GLY A 1 169 ? -12.068 -4.374 -15.014 1.00 77.00 169 GLY A O 1
ATOM 1311 N N . THR A 1 170 ? -10.911 -2.570 -15.692 1.00 81.25 170 THR A N 1
ATOM 1312 C CA . THR A 1 170 ? -11.661 -2.352 -16.940 1.00 81.25 170 THR A CA 1
ATOM 1313 C C . THR A 1 170 ? -11.008 -3.044 -18.138 1.00 81.25 170 THR A C 1
ATOM 1315 O O . THR A 1 170 ? -11.597 -3.106 -19.216 1.00 81.25 170 THR A O 1
ATOM 1318 N N . GLY A 1 171 ? -9.777 -3.545 -17.958 1.00 83.94 171 GLY A N 1
ATOM 1319 C CA . GLY A 1 171 ? -8.926 -4.061 -19.032 1.00 83.94 171 GLY A CA 1
ATOM 1320 C C . GLY A 1 171 ? -8.500 -2.979 -20.024 1.00 83.94 171 GLY A C 1
ATOM 1321 O O . GLY A 1 171 ? -8.139 -3.289 -21.151 1.00 83.94 171 GLY A O 1
ATOM 1322 N N . ARG A 1 172 ? -8.633 -1.700 -19.651 1.00 90.62 172 ARG A N 1
ATOM 1323 C CA . ARG A 1 172 ? -8.331 -0.524 -20.485 1.00 90.62 172 ARG A CA 1
ATOM 1324 C C . ARG A 1 172 ? -7.641 0.576 -19.680 1.00 90.62 172 ARG A C 1
ATOM 1326 O O . ARG A 1 172 ? -7.744 1.754 -20.014 1.00 90.62 172 ARG A O 1
ATOM 1333 N N . THR A 1 173 ? -6.941 0.189 -18.617 1.00 91.62 173 THR A N 1
ATOM 1334 C CA . THR A 1 173 ? -6.215 1.106 -17.739 1.00 91.62 173 THR A CA 1
ATOM 1335 C C . THR A 1 173 ? -4.735 1.163 -18.119 1.00 91.62 173 THR A C 1
ATOM 1337 O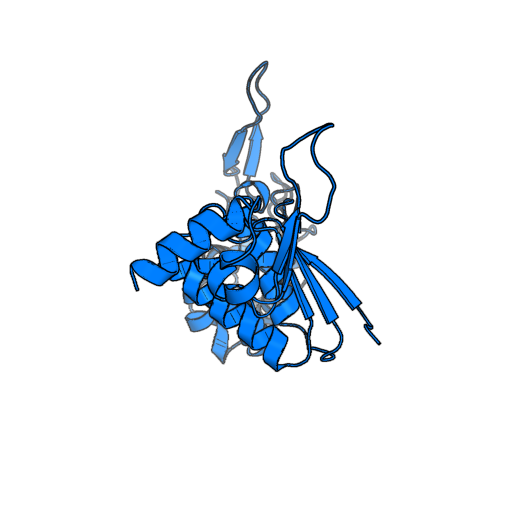 O . THR A 1 173 ? -4.123 0.132 -18.393 1.00 91.62 173 THR A O 1
ATOM 1340 N N . LEU A 1 174 ? -4.164 2.367 -18.121 1.00 93.88 174 LEU A N 1
ATOM 1341 C CA . LEU A 1 174 ? -2.731 2.610 -18.265 1.00 93.88 174 LEU A CA 1
ATOM 1342 C C . LEU A 1 174 ? -2.111 2.842 -16.885 1.00 93.88 174 LEU A C 1
ATOM 1344 O O . LEU A 1 174 ? -2.474 3.796 -16.198 1.00 93.88 174 LEU A O 1
ATOM 1348 N N . TYR A 1 175 ? -1.171 1.990 -16.501 1.00 93.12 175 TYR A N 1
ATOM 1349 C CA . TYR A 1 175 ? -0.370 2.124 -15.290 1.00 93.12 175 TYR A CA 1
ATOM 1350 C C . TYR A 1 175 ? 0.994 2.707 -15.649 1.00 93.12 175 TYR A C 1
ATOM 1352 O O . TYR A 1 175 ? 1.630 2.227 -16.580 1.00 93.12 175 TYR A O 1
ATOM 1360 N N . ILE A 1 176 ? 1.444 3.722 -14.917 1.00 94.56 176 ILE A N 1
ATOM 1361 C CA . ILE A 1 176 ? 2.774 4.321 -15.061 1.00 94.56 176 ILE A CA 1
ATOM 1362 C C . ILE A 1 176 ? 3.486 4.176 -13.719 1.00 94.56 176 ILE A C 1
ATOM 1364 O O . ILE A 1 176 ? 3.011 4.721 -12.720 1.00 94.56 176 ILE A O 1
ATOM 1368 N N . LEU A 1 177 ? 4.584 3.427 -13.686 1.00 92.94 177 LEU A N 1
ATOM 1369 C CA . LEU A 1 177 ? 5.375 3.169 -12.487 1.00 92.94 177 LEU A CA 1
ATOM 1370 C C . LEU A 1 177 ? 6.761 3.791 -12.640 1.00 92.94 177 LEU A C 1
ATOM 1372 O O . LEU A 1 177 ? 7.430 3.572 -13.647 1.00 92.94 177 LEU A O 1
ATOM 1376 N N . ASP A 1 178 ? 7.169 4.548 -11.628 1.00 91.06 178 ASP A N 1
ATOM 1377 C CA . ASP A 1 178 ? 8.481 5.193 -11.571 1.00 91.06 178 ASP A CA 1
ATOM 1378 C C . ASP A 1 178 ? 9.409 4.398 -10.644 1.00 91.06 178 ASP A C 1
ATOM 1380 O O . ASP A 1 178 ? 9.151 4.320 -9.437 1.00 91.06 178 ASP A O 1
ATOM 1384 N N . GLU A 1 179 ? 10.406 3.733 -11.229 1.00 90.44 179 GLU A N 1
ATOM 1385 C CA . GLU A 1 179 ? 11.412 2.884 -10.576 1.00 90.44 179 GLU A CA 1
ATOM 1386 C C . GLU A 1 179 ? 10.842 1.978 -9.465 1.00 90.44 179 GLU A C 1
ATOM 1388 O O . GLU A 1 179 ? 11.197 2.106 -8.283 1.00 90.44 179 GLU A O 1
ATOM 1393 N N . PRO A 1 180 ? 9.903 1.070 -9.800 1.00 88.69 180 PRO A N 1
ATOM 1394 C CA . PRO A 1 180 ? 9.217 0.254 -8.809 1.00 88.69 180 PRO A CA 1
ATOM 1395 C C . PRO A 1 180 ? 10.107 -0.810 -8.150 1.00 88.69 180 PRO A C 1
ATOM 1397 O O . PRO A 1 180 ? 9.679 -1.418 -7.163 1.00 88.69 180 PRO A O 1
ATOM 1400 N N . THR A 1 181 ? 11.326 -1.042 -8.651 1.00 88.31 181 THR A N 1
ATOM 1401 C CA . THR A 1 181 ? 12.284 -1.974 -8.040 1.00 88.31 181 THR A CA 1
ATOM 1402 C C . THR A 1 181 ? 13.190 -1.354 -6.978 1.00 88.31 181 THR A C 1
ATOM 1404 O O . THR A 1 181 ? 13.932 -2.094 -6.325 1.00 88.31 181 THR A O 1
ATOM 1407 N N . ILE A 1 182 ? 13.125 -0.035 -6.727 1.00 85.38 182 ILE A N 1
ATOM 1408 C CA . ILE A 1 182 ? 13.986 0.593 -5.711 1.00 85.38 182 ILE A CA 1
ATOM 1409 C C . ILE A 1 182 ? 13.809 -0.087 -4.348 1.00 85.38 182 ILE A C 1
ATOM 1411 O O . ILE A 1 182 ? 12.716 -0.156 -3.776 1.00 85.38 182 ILE A O 1
ATOM 1415 N N . GLY A 1 183 ? 14.937 -0.537 -3.793 1.00 80.00 183 GLY A N 1
ATOM 1416 C CA . GLY A 1 183 ? 15.004 -1.137 -2.464 1.00 80.00 183 GLY A CA 1
ATOM 1417 C C . GLY A 1 183 ? 14.356 -2.520 -2.367 1.00 80.00 183 GLY A C 1
ATOM 1418 O O . GLY A 1 183 ? 14.116 -2.981 -1.251 1.00 80.00 183 GLY A O 1
ATOM 1419 N N . LEU A 1 184 ? 14.056 -3.170 -3.497 1.00 82.81 184 LEU A N 1
ATOM 1420 C CA . LEU A 1 184 ? 13.582 -4.549 -3.526 1.00 82.81 184 LEU A CA 1
ATOM 1421 C C . LEU A 1 184 ? 14.735 -5.544 -3.625 1.00 82.81 184 LEU A C 1
ATOM 1423 O O . LEU A 1 184 ? 15.708 -5.346 -4.350 1.00 82.81 184 LEU A O 1
ATOM 1427 N N . HIS A 1 185 ? 14.597 -6.650 -2.897 1.00 85.31 185 HIS A N 1
ATOM 1428 C CA . HIS A 1 185 ? 15.454 -7.812 -3.070 1.00 85.31 185 HIS A CA 1
ATOM 1429 C C . HIS A 1 185 ? 15.056 -8.567 -4.352 1.00 85.31 185 HIS A C 1
ATOM 1431 O O . HIS A 1 185 ? 13.897 -8.522 -4.759 1.00 85.31 185 HIS A O 1
ATOM 1437 N N . PHE A 1 186 ? 15.975 -9.323 -4.961 1.00 83.56 186 PHE A N 1
ATOM 1438 C CA . PHE A 1 186 ? 15.745 -10.043 -6.229 1.00 83.56 186 PHE A CA 1
ATOM 1439 C C . PHE A 1 186 ? 14.467 -10.902 -6.250 1.00 83.56 186 PHE A C 1
ATOM 1441 O O . PHE A 1 186 ? 13.761 -10.964 -7.251 1.00 83.56 186 PHE A O 1
ATOM 1448 N N . VAL A 1 187 ? 14.141 -11.538 -5.122 1.00 82.38 187 VAL A N 1
ATOM 1449 C CA . VAL A 1 187 ? 12.913 -12.341 -4.972 1.00 82.38 187 VAL A CA 1
ATOM 1450 C C . VAL A 1 187 ? 11.652 -11.474 -5.070 1.00 82.38 187 VAL A C 1
ATOM 1452 O O . VAL A 1 187 ? 10.677 -11.874 -5.700 1.00 82.38 187 VAL A O 1
ATOM 1455 N N . ASP A 1 188 ? 11.677 -10.277 -4.487 1.00 81.50 188 ASP A N 1
ATOM 1456 C CA . ASP A 1 188 ? 10.542 -9.354 -4.505 1.00 81.50 188 ASP A CA 1
ATOM 1457 C C . ASP A 1 188 ? 10.378 -8.680 -5.870 1.00 81.50 188 ASP A C 1
ATOM 1459 O O . ASP A 1 188 ? 9.251 -8.398 -6.273 1.00 81.50 188 ASP A O 1
ATOM 1463 N N . ILE A 1 189 ? 11.480 -8.468 -6.603 1.00 88.25 189 ILE A N 1
ATOM 1464 C CA . ILE A 1 189 ? 11.447 -7.995 -7.996 1.00 88.25 189 ILE A CA 1
ATOM 1465 C C . ILE A 1 189 ? 10.673 -8.991 -8.858 1.00 88.25 189 ILE A C 1
ATOM 1467 O O . ILE A 1 189 ? 9.745 -8.597 -9.557 1.00 88.25 189 ILE A O 1
ATOM 1471 N N . LYS A 1 190 ? 10.982 -10.287 -8.746 1.00 87.88 190 LYS A N 1
ATOM 1472 C CA . LYS A 1 190 ? 10.269 -11.327 -9.494 1.00 87.88 190 LYS A CA 1
ATOM 1473 C C . LYS A 1 190 ? 8.772 -11.351 -9.174 1.00 87.88 190 LYS A C 1
ATOM 1475 O O . LYS A 1 190 ? 7.950 -11.355 -10.084 1.00 87.88 190 LYS A O 1
ATOM 1480 N N . HIS A 1 191 ? 8.407 -11.305 -7.891 1.00 84.62 191 HIS A N 1
ATOM 1481 C CA . HIS A 1 191 ? 6.996 -11.248 -7.495 1.00 84.62 191 HIS A CA 1
ATOM 1482 C C . HIS A 1 191 ? 6.289 -9.991 -8.018 1.00 84.62 191 HIS A C 1
ATOM 1484 O O . HIS A 1 191 ? 5.132 -10.057 -8.434 1.00 84.62 191 HIS A O 1
ATOM 1490 N N . LEU A 1 192 ? 6.969 -8.841 -8.013 1.00 86.94 192 LEU A N 1
ATOM 1491 C CA . LEU A 1 192 ? 6.442 -7.619 -8.607 1.00 86.94 192 LEU A CA 1
ATOM 1492 C C . LEU A 1 192 ? 6.209 -7.802 -10.113 1.00 86.94 192 LEU A C 1
ATOM 1494 O O . LEU A 1 192 ? 5.129 -7.461 -10.591 1.00 86.94 192 LEU A O 1
ATOM 1498 N N . MET A 1 193 ? 7.167 -8.374 -10.843 1.00 91.38 193 MET A N 1
ATOM 1499 C CA . MET A 1 193 ? 7.030 -8.633 -12.278 1.00 91.38 193 MET A CA 1
ATOM 1500 C C . MET A 1 193 ? 5.870 -9.581 -12.586 1.00 91.38 193 MET A C 1
ATOM 1502 O O . MET A 1 193 ? 5.041 -9.255 -13.435 1.00 91.38 193 MET A O 1
ATOM 1506 N N . ASP A 1 194 ? 5.703 -10.669 -11.826 1.00 90.19 194 ASP A N 1
ATOM 1507 C CA . ASP A 1 194 ? 4.558 -11.585 -11.959 1.00 90.19 194 ASP A CA 1
ATOM 1508 C C . ASP A 1 194 ? 3.212 -10.836 -11.858 1.00 90.19 194 ASP A C 1
ATOM 1510 O O . ASP A 1 194 ? 2.268 -11.081 -12.620 1.00 90.19 194 ASP A O 1
ATOM 1514 N N . ILE A 1 195 ? 3.122 -9.870 -10.940 1.00 88.81 195 ILE A N 1
ATOM 1515 C CA . ILE A 1 195 ? 1.931 -9.036 -10.742 1.00 88.81 195 ILE A CA 1
ATOM 1516 C C . ILE A 1 195 ? 1.712 -8.075 -11.917 1.00 88.81 195 ILE A C 1
ATOM 1518 O O . ILE A 1 195 ? 0.572 -7.901 -12.364 1.00 88.81 195 ILE A O 1
ATOM 1522 N N . LEU A 1 196 ? 2.774 -7.446 -12.424 1.00 91.50 196 LEU A N 1
ATOM 1523 C CA . LEU A 1 196 ? 2.693 -6.530 -13.564 1.00 91.50 196 LEU A CA 1
ATOM 1524 C C . LEU A 1 196 ? 2.314 -7.279 -14.849 1.00 91.50 196 LEU A C 1
ATOM 1526 O O . LEU A 1 196 ? 1.417 -6.835 -15.569 1.00 91.50 196 LEU A O 1
ATOM 1530 N N . HIS A 1 197 ? 2.868 -8.469 -15.083 1.00 92.50 197 HIS A N 1
ATOM 1531 C CA . HIS A 1 197 ? 2.440 -9.340 -16.178 1.00 92.50 197 HIS A CA 1
ATOM 1532 C C . HIS A 1 197 ? 0.971 -9.750 -16.033 1.00 92.50 197 HIS A C 1
ATOM 1534 O O . HIS A 1 197 ? 0.208 -9.681 -16.998 1.00 92.50 197 HIS A O 1
ATOM 1540 N N . ALA A 1 198 ? 0.511 -10.085 -14.823 1.00 88.75 198 ALA A N 1
ATOM 1541 C CA . ALA A 1 198 ? -0.899 -10.388 -14.582 1.00 88.75 198 ALA A CA 1
ATOM 1542 C C . ALA A 1 198 ? -1.834 -9.192 -14.863 1.00 88.75 198 ALA A C 1
ATOM 1544 O O . ALA A 1 198 ? -2.998 -9.395 -15.224 1.00 88.75 198 ALA A O 1
ATOM 1545 N N . LEU A 1 199 ? -1.363 -7.947 -14.714 1.00 89.00 199 LEU A N 1
ATOM 1546 C CA . LEU A 1 199 ? -2.109 -6.752 -15.123 1.00 89.00 199 LEU A CA 1
ATOM 1547 C C . LEU A 1 199 ? -2.212 -6.638 -16.644 1.00 89.00 199 LEU A C 1
ATOM 1549 O O . LEU A 1 199 ? -3.309 -6.362 -17.144 1.00 89.00 199 LEU A O 1
ATOM 1553 N N . VAL A 1 200 ? -1.108 -6.869 -17.357 1.00 92.44 200 VAL A N 1
ATOM 1554 C CA . VAL A 1 200 ? -1.061 -6.846 -18.827 1.00 92.44 200 VAL A CA 1
ATOM 1555 C C . VAL A 1 200 ? -1.958 -7.936 -19.414 1.00 92.44 200 VAL A C 1
ATOM 1557 O O . VAL A 1 200 ? -2.785 -7.654 -20.280 1.00 92.44 200 VAL A O 1
ATOM 1560 N N . LEU A 1 201 ? -1.921 -9.153 -18.859 1.00 90.81 201 LEU A N 1
ATOM 1561 C CA . LEU A 1 201 ? -2.784 -10.271 -19.269 1.00 90.81 201 LEU A CA 1
ATOM 1562 C C . LEU A 1 201 ? -4.285 -9.985 -19.091 1.00 90.81 201 LEU A C 1
ATOM 1564 O O . LEU A 1 201 ? -5.115 -10.564 -19.788 1.00 90.81 201 LEU A O 1
ATOM 1568 N N . LYS A 1 202 ? -4.655 -9.067 -18.191 1.00 89.00 202 LYS A N 1
ATOM 1569 C CA . LYS A 1 202 ? -6.041 -8.591 -18.021 1.00 89.00 202 LYS A CA 1
ATOM 1570 C C . LYS A 1 202 ? -6.440 -7.505 -19.036 1.00 89.00 202 LYS A C 1
ATOM 1572 O O . LYS A 1 202 ? -7.535 -6.959 -18.921 1.00 89.00 202 LYS A O 1
ATOM 1577 N N . GLY A 1 203 ? -5.576 -7.181 -20.000 1.00 90.81 203 GLY A N 1
ATOM 1578 C CA . GLY A 1 203 ? -5.794 -6.190 -21.060 1.00 90.81 203 GLY A CA 1
ATOM 1579 C C . GLY A 1 203 ? -5.276 -4.784 -20.744 1.00 90.81 203 GLY A C 1
ATOM 1580 O O . GLY A 1 203 ? -5.415 -3.885 -21.570 1.00 90.81 203 GLY A O 1
ATOM 158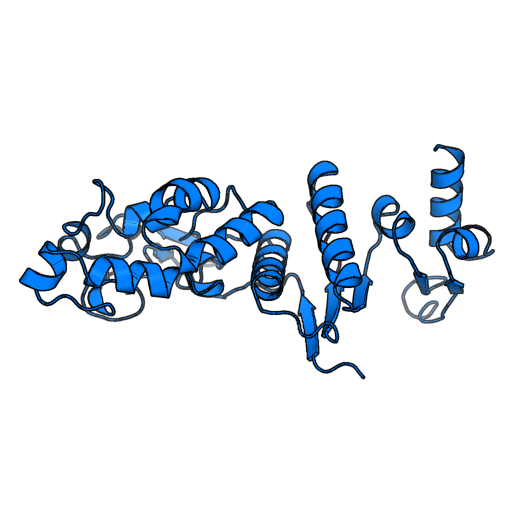1 N N . ASN A 1 204 ? -4.689 -4.567 -19.564 1.00 92.62 204 ASN A N 1
ATOM 1582 C CA . ASN A 1 204 ? -4.155 -3.256 -19.195 1.00 92.62 204 ASN A CA 1
ATOM 1583 C C . ASN A 1 204 ? -2.805 -2.994 -19.873 1.00 92.62 204 ASN A C 1
ATOM 1585 O O . ASN A 1 204 ? -2.137 -3.910 -20.342 1.00 92.62 204 ASN A O 1
ATOM 1589 N N . THR A 1 205 ? -2.379 -1.735 -19.874 1.00 94.56 205 THR A N 1
ATOM 1590 C CA . THR A 1 205 ? -1.039 -1.3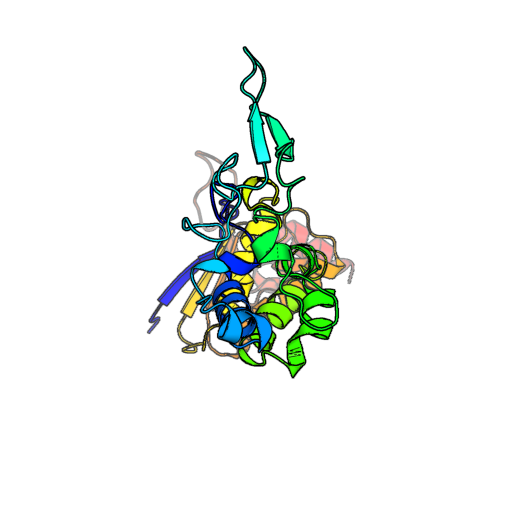47 -20.324 1.00 94.56 205 THR A CA 1
ATOM 1591 C C . THR A 1 205 ? -0.231 -0.878 -19.126 1.00 94.56 205 THR A C 1
ATOM 1593 O O . THR A 1 205 ? -0.744 -0.137 -18.289 1.00 94.56 205 THR A O 1
ATOM 1596 N N . VAL A 1 206 ? 1.025 -1.303 -19.041 1.00 94.88 206 VAL A N 1
ATOM 1597 C CA . VAL A 1 206 ? 1.949 -0.914 -17.976 1.00 94.88 206 VAL A CA 1
ATOM 1598 C C . VAL A 1 206 ? 3.165 -0.263 -18.625 1.00 94.88 206 VAL A C 1
ATOM 1600 O O . VAL A 1 206 ? 3.770 -0.841 -19.520 1.00 94.88 206 VAL A O 1
ATOM 1603 N N . ILE A 1 207 ? 3.492 0.950 -18.195 1.00 96.06 207 ILE A N 1
ATOM 1604 C CA . ILE A 1 207 ? 4.726 1.656 -18.528 1.00 96.06 207 ILE A CA 1
ATOM 1605 C C . ILE A 1 207 ? 5.545 1.725 -17.251 1.00 96.06 207 ILE A C 1
ATOM 1607 O O . ILE A 1 207 ? 5.042 2.151 -16.209 1.00 96.06 207 ILE A O 1
ATOM 1611 N N . ILE A 1 208 ? 6.800 1.313 -17.343 1.00 95.19 208 ILE A N 1
ATOM 1612 C CA . ILE A 1 208 ? 7.728 1.307 -16.222 1.00 95.19 208 ILE A CA 1
ATOM 1613 C C . ILE A 1 208 ? 8.947 2.132 -16.624 1.00 95.19 208 ILE A C 1
ATOM 1615 O O . ILE A 1 208 ? 9.472 1.963 -17.723 1.00 95.19 208 ILE A O 1
ATOM 1619 N N . ILE A 1 209 ? 9.376 3.027 -15.740 1.00 95.06 209 ILE A N 1
ATOM 1620 C CA . ILE A 1 209 ? 10.681 3.682 -15.813 1.00 95.06 209 ILE A CA 1
ATOM 1621 C C . ILE A 1 209 ? 11.614 2.856 -14.935 1.00 95.06 209 ILE A C 1
ATOM 1623 O O . ILE A 1 209 ? 11.362 2.735 -13.740 1.00 95.06 209 ILE A O 1
ATOM 1627 N N . GLU A 1 210 ? 12.637 2.245 -15.524 1.00 94.44 210 GLU A N 1
ATOM 1628 C CA . GLU A 1 210 ? 13.551 1.355 -14.811 1.00 94.44 210 GLU A CA 1
ATOM 1629 C C . GLU A 1 210 ? 14.975 1.450 -15.343 1.00 94.44 210 GLU A C 1
ATOM 1631 O O . GLU A 1 210 ? 15.210 1.796 -16.502 1.00 94.44 210 GLU A O 1
ATOM 1636 N N . HIS A 1 211 ? 15.912 1.090 -14.473 1.00 94.38 211 HIS A N 1
ATOM 1637 C CA . HIS A 1 211 ? 17.326 0.916 -14.792 1.00 94.38 211 HIS A CA 1
ATOM 1638 C C . HIS A 1 211 ? 17.816 -0.503 -14.459 1.00 94.38 211 HIS A C 1
ATOM 1640 O O . HIS A 1 211 ? 18.941 -0.864 -14.808 1.00 94.38 211 HIS A O 1
ATOM 1646 N N . ASN A 1 212 ? 16.991 -1.324 -13.796 1.00 93.62 212 ASN A N 1
ATOM 1647 C CA . ASN A 1 212 ? 17.316 -2.714 -13.515 1.00 93.62 212 ASN A CA 1
ATOM 1648 C C . ASN A 1 212 ? 17.250 -3.572 -14.794 1.00 93.62 212 ASN A C 1
ATOM 1650 O O . ASN A 1 212 ? 16.182 -3.765 -15.374 1.00 93.62 212 ASN A O 1
ATOM 1654 N N . ILE A 1 213 ? 18.396 -4.118 -15.211 1.00 93.25 213 ILE A N 1
ATOM 1655 C CA . ILE A 1 213 ? 18.524 -4.888 -16.458 1.00 93.25 213 ILE A CA 1
ATOM 1656 C C . ILE A 1 213 ? 17.691 -6.178 -16.442 1.00 93.25 213 ILE A C 1
ATOM 1658 O O . ILE A 1 213 ? 17.165 -6.544 -17.490 1.00 93.25 213 ILE A O 1
ATOM 1662 N N . ASP A 1 214 ? 17.513 -6.826 -15.286 1.00 90.50 214 ASP A N 1
ATOM 1663 C CA . ASP A 1 214 ? 16.696 -8.042 -15.180 1.00 90.50 214 ASP A CA 1
ATOM 1664 C C . ASP A 1 214 ? 15.224 -7.733 -15.495 1.00 90.50 214 ASP A C 1
ATOM 1666 O O . ASP A 1 214 ? 14.584 -8.450 -16.258 1.00 90.50 214 ASP A O 1
ATOM 1670 N N . VAL A 1 215 ? 14.708 -6.602 -14.999 1.00 93.75 215 VAL A N 1
ATOM 1671 C CA . VAL A 1 215 ? 13.343 -6.145 -15.314 1.00 93.75 215 VAL A CA 1
ATOM 1672 C C . VAL A 1 215 ? 13.213 -5.705 -16.766 1.00 93.75 215 VAL A C 1
ATOM 1674 O O . VAL A 1 215 ? 12.251 -6.065 -17.439 1.00 93.75 215 VAL A O 1
ATOM 1677 N N . ILE A 1 216 ? 14.185 -4.943 -17.269 1.00 95.69 216 ILE A N 1
ATOM 1678 C CA . ILE A 1 216 ? 14.194 -4.461 -18.657 1.00 95.69 216 ILE A CA 1
ATOM 1679 C C . ILE A 1 216 ? 14.185 -5.642 -19.641 1.00 95.69 216 ILE A C 1
ATOM 1681 O O . ILE A 1 216 ? 13.534 -5.566 -20.682 1.00 95.69 216 ILE A O 1
ATOM 1685 N N . ALA A 1 217 ? 14.875 -6.737 -19.315 1.00 94.25 217 ALA A N 1
ATOM 1686 C CA . ALA A 1 217 ? 14.927 -7.936 -20.144 1.00 94.25 217 ALA A CA 1
ATOM 1687 C C . ALA A 1 217 ? 13.582 -8.684 -20.238 1.00 94.25 217 ALA A C 1
ATOM 1689 O O . ALA A 1 217 ? 13.343 -9.354 -21.241 1.00 94.25 217 ALA A O 1
ATOM 1690 N N . GLU A 1 218 ? 12.707 -8.561 -19.236 1.00 93.94 218 GLU A N 1
ATOM 1691 C CA . GLU A 1 218 ? 11.384 -9.206 -19.194 1.00 93.94 218 GLU A CA 1
ATOM 1692 C C . GLU A 1 218 ? 10.278 -8.393 -19.903 1.00 93.94 218 GLU A C 1
ATOM 1694 O O . GLU A 1 218 ? 9.164 -8.882 -20.094 1.00 93.94 218 GLU A O 1
ATOM 1699 N N . CYS A 1 219 ? 10.560 -7.153 -20.314 1.00 95.25 219 CYS A N 1
ATOM 1700 C CA . CYS A 1 219 ? 9.586 -6.283 -20.974 1.00 95.25 219 CYS A CA 1
ATOM 1701 C C . CYS A 1 219 ? 9.261 -6.724 -22.411 1.00 95.25 219 CYS A C 1
ATOM 1703 O O . CYS A 1 219 ? 10.144 -7.078 -23.188 1.00 95.25 219 CYS A O 1
ATOM 1705 N N . ASP A 1 220 ? 7.997 -6.573 -22.821 1.00 96.31 220 ASP A N 1
ATOM 1706 C CA . ASP A 1 220 ? 7.577 -6.839 -24.207 1.00 96.31 220 ASP A CA 1
ATOM 1707 C C . ASP A 1 220 ? 8.178 -5.828 -25.205 1.00 96.31 220 ASP A C 1
ATOM 1709 O O . ASP A 1 220 ? 8.523 -6.170 -26.337 1.00 96.31 220 ASP A O 1
ATOM 1713 N N . TRP A 1 221 ? 8.283 -4.564 -24.782 1.00 97.06 221 TRP A N 1
ATOM 1714 C CA . TRP A 1 221 ? 8.767 -3.438 -25.580 1.00 97.06 221 TRP A CA 1
ATOM 1715 C C . TRP A 1 221 ? 9.590 -2.484 -24.722 1.00 97.06 221 TRP A C 1
ATOM 1717 O O . TRP A 1 221 ? 9.268 -2.244 -23.560 1.00 97.06 221 TRP A O 1
ATOM 1727 N N . LEU A 1 222 ? 10.607 -1.884 -25.333 1.00 97.31 222 LEU A N 1
ATOM 1728 C CA . LEU A 1 222 ? 11.505 -0.917 -24.722 1.00 97.31 222 LEU A CA 1
ATOM 1729 C C . LEU A 1 222 ? 11.575 0.362 -25.554 1.00 97.31 222 LEU A C 1
ATOM 1731 O O . LEU A 1 222 ? 11.620 0.327 -26.786 1.00 97.31 222 LEU A O 1
ATOM 1735 N N . LEU A 1 223 ? 11.632 1.493 -24.854 1.00 97.06 223 LEU A N 1
ATOM 1736 C CA . LEU A 1 223 ? 11.939 2.808 -25.403 1.00 97.06 223 LEU A CA 1
ATOM 1737 C C . LEU A 1 223 ? 13.185 3.333 -24.690 1.00 97.06 223 LEU A C 1
ATOM 1739 O O . LEU A 1 223 ? 13.108 3.742 -23.534 1.00 97.06 223 LEU A O 1
ATOM 1743 N N . ASP A 1 224 ? 14.320 3.310 -25.379 1.00 96.88 224 ASP A N 1
ATOM 1744 C CA . ASP A 1 224 ? 15.600 3.746 -24.828 1.00 96.88 224 ASP A CA 1
ATOM 1745 C C . ASP A 1 224 ? 15.838 5.228 -25.133 1.00 96.88 224 ASP A C 1
ATOM 1747 O O . ASP A 1 224 ? 15.768 5.661 -26.292 1.00 96.88 224 ASP A O 1
ATOM 1751 N N . LEU A 1 225 ? 16.119 6.008 -24.090 1.00 95.81 225 LEU A N 1
ATOM 1752 C CA . LEU A 1 225 ? 16.345 7.448 -24.174 1.00 95.81 225 LEU A CA 1
ATOM 1753 C C . LEU A 1 225 ? 17.806 7.779 -23.876 1.00 95.81 225 LEU A C 1
ATOM 1755 O O . LEU A 1 225 ? 18.417 7.205 -22.982 1.00 95.81 225 LEU A O 1
ATOM 1759 N N . GLY A 1 226 ? 18.355 8.751 -24.599 1.00 93.44 226 GLY A N 1
ATOM 1760 C CA . GLY A 1 226 ? 19.745 9.164 -24.430 1.00 93.44 226 GLY A CA 1
ATOM 1761 C C . GLY A 1 226 ? 20.224 10.035 -25.594 1.00 93.44 226 GLY A C 1
ATOM 1762 O O . GLY A 1 226 ? 19.448 10.876 -26.068 1.00 93.44 226 GLY A O 1
ATOM 1763 N N . PRO A 1 227 ? 21.470 9.849 -26.082 1.00 88.88 227 PRO A N 1
ATOM 1764 C CA . PRO A 1 227 ? 22.474 8.880 -25.613 1.00 88.88 227 PRO A CA 1
ATOM 1765 C C . PRO A 1 227 ? 23.030 9.202 -24.219 1.00 88.88 227 PRO A C 1
ATOM 1767 O O . PRO A 1 227 ? 23.295 8.279 -23.463 1.00 88.88 227 PRO A O 1
ATOM 1770 N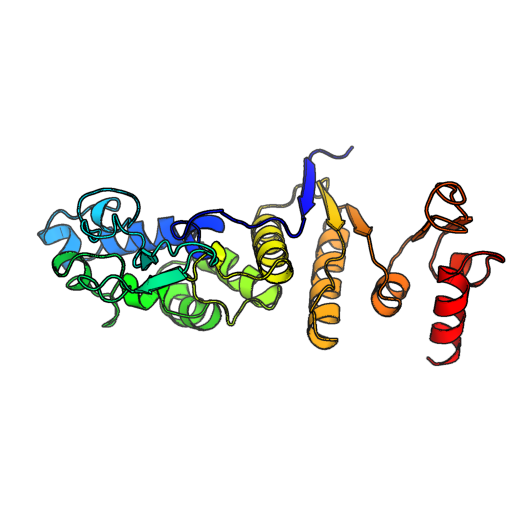 N . ASP A 1 228 ? 23.132 10.481 -23.854 1.00 91.12 228 ASP A N 1
ATOM 1771 C CA . ASP A 1 228 ? 23.598 10.925 -22.535 1.00 91.12 228 ASP A CA 1
ATOM 1772 C C . ASP A 1 228 ? 22.461 11.584 -21.729 1.00 91.12 228 ASP A C 1
ATOM 1774 O O . ASP A 1 228 ? 21.326 11.704 -22.192 1.00 91.12 228 ASP A O 1
ATOM 1778 N N . GLY A 1 229 ? 22.762 12.030 -20.508 1.00 92.31 229 GLY A N 1
ATOM 1779 C CA . GLY A 1 229 ? 21.869 12.879 -19.714 1.00 92.31 229 GLY A CA 1
ATOM 1780 C C . GLY A 1 229 ? 21.993 14.374 -20.046 1.00 92.31 229 GLY A C 1
ATOM 1781 O O . GLY A 1 229 ? 22.942 14.820 -20.694 1.00 92.31 229 GLY A O 1
ATOM 1782 N N . GLY A 1 230 ? 21.051 15.179 -19.546 1.00 93.12 230 GLY A N 1
ATOM 1783 C CA . GLY A 1 230 ? 21.087 16.641 -19.676 1.00 93.12 230 GLY A CA 1
ATOM 1784 C C . GLY A 1 230 ? 20.874 17.133 -21.111 1.00 93.12 230 GLY A C 1
ATOM 1785 O O . GLY A 1 230 ? 20.044 16.597 -21.840 1.00 93.12 230 GLY A O 1
ATOM 1786 N N . GLU A 1 231 ? 21.621 18.163 -21.519 1.00 93.00 231 GLU A N 1
ATOM 1787 C CA . GLU A 1 231 ? 21.495 18.798 -22.846 1.00 93.00 231 GLU A CA 1
ATOM 1788 C C . GLU A 1 231 ? 21.855 17.864 -24.013 1.00 93.00 231 GLU A C 1
ATOM 1790 O O . GLU A 1 231 ? 21.381 18.055 -25.132 1.00 93.00 231 GLU A O 1
ATOM 1795 N N . ASN A 1 232 ? 22.660 16.832 -23.747 1.00 90.38 232 ASN A N 1
ATOM 1796 C CA . ASN A 1 232 ? 23.081 15.840 -24.739 1.00 90.38 232 ASN A CA 1
ATOM 1797 C C . ASN A 1 232 ? 22.111 14.646 -24.847 1.00 90.38 232 ASN A C 1
ATOM 1799 O O . ASN A 1 232 ? 22.359 13.721 -25.622 1.00 90.38 232 ASN A O 1
ATOM 1803 N N . GLY A 1 233 ? 21.018 14.666 -24.078 1.00 93.38 233 GLY A N 1
ATOM 1804 C CA . GLY A 1 233 ? 20.003 13.619 -24.035 1.00 93.38 233 GLY A CA 1
ATOM 1805 C C . GLY A 1 233 ? 18.697 13.967 -24.746 1.00 93.38 233 GLY A C 1
ATOM 1806 O O . GLY A 1 233 ? 18.631 14.813 -25.641 1.00 93.38 233 GLY A O 1
ATOM 1807 N N . GLY A 1 234 ? 17.623 13.296 -24.323 1.00 92.50 234 GLY A N 1
ATOM 1808 C CA . GLY A 1 234 ? 16.252 13.594 -24.752 1.00 92.50 234 GLY A CA 1
ATOM 1809 C C . GLY A 1 234 ? 15.876 13.066 -26.138 1.00 92.50 234 GLY A C 1
ATOM 1810 O O . GLY A 1 234 ? 14.845 13.463 -26.681 1.00 92.50 234 GLY A O 1
ATOM 1811 N N . ARG A 1 235 ? 16.688 12.180 -26.725 1.00 94.50 235 ARG A N 1
ATOM 1812 C CA . ARG A 1 235 ? 16.403 11.533 -28.012 1.00 94.50 235 ARG A CA 1
ATOM 1813 C C . ARG A 1 235 ? 16.064 10.065 -27.800 1.00 94.50 235 ARG A C 1
ATOM 1815 O O . ARG A 1 235 ? 16.598 9.429 -26.897 1.00 94.50 235 ARG A O 1
ATOM 1822 N N . VAL A 1 236 ? 15.211 9.529 -28.669 1.00 95.81 236 VAL A N 1
ATOM 1823 C CA . VAL A 1 236 ? 14.982 8.082 -28.756 1.00 95.81 236 VAL A CA 1
ATOM 1824 C C . VAL A 1 236 ? 16.192 7.457 -29.442 1.00 95.81 236 VAL A C 1
ATOM 1826 O O . VAL A 1 236 ? 16.450 7.739 -30.613 1.00 95.81 236 VAL A O 1
ATOM 1829 N N . VAL A 1 237 ? 16.948 6.648 -28.703 1.00 95.56 237 VAL A N 1
ATOM 1830 C CA . VAL A 1 237 ? 18.151 5.960 -29.196 1.00 95.56 237 VAL A CA 1
ATOM 1831 C C . VAL A 1 237 ? 17.776 4.623 -29.825 1.00 95.56 237 VAL A C 1
ATOM 1833 O O . VAL A 1 237 ? 18.283 4.274 -30.889 1.00 95.56 237 VAL A O 1
ATOM 1836 N N . ALA A 1 238 ? 16.860 3.896 -29.187 1.00 96.19 238 ALA A N 1
ATOM 1837 C CA . ALA A 1 238 ? 16.348 2.622 -29.664 1.00 96.19 238 ALA A CA 1
ATOM 1838 C C . ALA A 1 238 ? 14.873 2.457 -29.275 1.00 96.19 238 ALA A C 1
ATOM 1840 O O . ALA A 1 238 ? 14.419 2.975 -28.254 1.00 96.19 238 ALA A O 1
ATOM 1841 N N . PHE A 1 239 ? 14.128 1.718 -30.091 1.00 96.62 239 PHE A N 1
ATOM 1842 C CA . PHE A 1 239 ? 12.757 1.317 -29.798 1.00 96.62 239 PHE A CA 1
ATOM 1843 C C . PHE A 1 239 ? 12.495 -0.054 -30.419 1.00 96.62 239 PHE A C 1
ATOM 1845 O O . PHE A 1 239 ? 12.773 -0.247 -31.603 1.00 96.62 239 PHE A O 1
ATOM 1852 N N . GLY A 1 240 ? 11.977 -0.997 -29.637 1.00 96.81 240 GLY A N 1
ATOM 1853 C CA . GLY A 1 240 ? 11.751 -2.372 -30.084 1.00 96.81 240 GLY A CA 1
ATOM 1854 C C . GLY A 1 240 ? 11.643 -3.346 -28.918 1.00 96.81 240 GLY A C 1
ATOM 1855 O O . GLY A 1 240 ? 11.452 -2.932 -27.776 1.00 96.81 240 GLY A O 1
ATOM 1856 N N . THR A 1 241 ? 11.779 -4.637 -29.199 1.00 97.25 241 THR A N 1
ATOM 1857 C CA . THR A 1 241 ? 11.905 -5.661 -28.151 1.00 97.25 241 THR A CA 1
ATOM 1858 C C . THR A 1 241 ? 13.267 -5.557 -27.441 1.00 97.25 241 THR A C 1
ATOM 1860 O O . THR A 1 241 ? 14.196 -4.947 -27.988 1.00 97.25 241 THR A O 1
ATOM 1863 N N . PRO A 1 242 ? 13.454 -6.171 -26.257 1.00 96.56 242 PRO A N 1
ATOM 1864 C CA . PRO A 1 242 ? 14.772 -6.255 -25.620 1.00 96.56 242 PRO A CA 1
ATOM 1865 C C . PRO A 1 242 ? 15.872 -6.818 -26.534 1.00 96.56 242 PRO A C 1
ATOM 1867 O O . PRO A 1 242 ? 17.002 -6.326 -26.519 1.00 96.56 242 PRO A O 1
ATOM 1870 N N . ASP A 1 243 ? 15.539 -7.788 -27.391 1.00 95.44 243 ASP A N 1
ATOM 1871 C CA . ASP A 1 243 ? 16.464 -8.348 -28.383 1.00 95.44 243 ASP A CA 1
ATOM 1872 C C . ASP A 1 243 ? 16.851 -7.317 -29.462 1.00 95.44 243 ASP A C 1
ATOM 1874 O O . ASP A 1 243 ? 18.038 -7.166 -29.767 1.00 95.44 243 ASP A O 1
ATOM 1878 N N . ASP A 1 244 ? 15.894 -6.535 -29.977 1.00 95.75 244 ASP A N 1
ATOM 1879 C CA . ASP A 1 244 ? 16.163 -5.456 -30.942 1.00 95.75 244 ASP A CA 1
ATOM 1880 C C . ASP A 1 244 ? 17.063 -4.363 -30.339 1.00 95.75 244 ASP A C 1
ATOM 1882 O O . ASP A 1 244 ? 18.041 -3.919 -30.957 1.00 95.75 244 ASP A O 1
ATOM 1886 N N . VAL A 1 245 ? 16.775 -3.949 -29.099 1.00 96.19 245 VAL A N 1
ATOM 1887 C CA . VAL A 1 245 ? 17.568 -2.935 -28.387 1.00 96.19 245 VAL A CA 1
ATOM 1888 C C . VAL A 1 245 ? 18.985 -3.447 -28.113 1.00 96.19 245 VAL A C 1
ATOM 1890 O O . VAL A 1 245 ? 19.943 -2.701 -28.318 1.00 96.19 245 VAL A O 1
ATOM 1893 N N . SER A 1 246 ? 19.162 -4.732 -27.775 1.00 96.19 246 SER A N 1
ATOM 1894 C CA . SER A 1 246 ? 20.487 -5.338 -27.532 1.00 96.19 246 SER A CA 1
ATOM 1895 C C . SER A 1 246 ? 21.440 -5.290 -28.743 1.00 96.19 246 SER A C 1
ATOM 1897 O O . SER A 1 246 ? 22.673 -5.281 -28.608 1.00 96.19 246 SER A O 1
ATOM 1899 N N . LYS A 1 247 ? 20.872 -5.218 -29.954 1.00 95.25 247 LYS A N 1
ATOM 1900 C CA . LYS A 1 247 ? 21.595 -5.150 -31.235 1.00 95.25 247 LYS A CA 1
ATOM 1901 C C . LYS A 1 247 ? 21.872 -3.714 -31.688 1.00 95.25 247 LYS A C 1
ATOM 1903 O O . LYS A 1 247 ? 22.660 -3.506 -32.615 1.00 95.25 247 LYS A O 1
ATOM 1908 N N . THR A 1 248 ? 21.265 -2.719 -31.042 1.00 93.62 248 THR A N 1
ATOM 1909 C CA . THR A 1 248 ? 21.359 -1.315 -31.449 1.00 93.62 248 THR A CA 1
ATOM 1910 C C . THR A 1 248 ? 22.686 -0.694 -31.006 1.00 93.62 248 THR A C 1
ATOM 1912 O O . THR A 1 248 ? 23.036 -0.671 -29.826 1.00 93.62 248 THR A O 1
ATOM 1915 N N . ARG A 1 249 ? 23.458 -0.162 -31.963 1.00 89.75 249 ARG A N 1
ATOM 1916 C CA . ARG A 1 249 ? 24.708 0.560 -31.670 1.00 89.75 249 ARG A CA 1
ATOM 1917 C C . ARG A 1 249 ? 24.394 1.936 -31.079 1.00 89.75 249 ARG A C 1
ATOM 1919 O O . ARG A 1 249 ? 23.572 2.657 -31.626 1.00 89.75 249 ARG A O 1
ATOM 1926 N N . GLY A 1 250 ? 25.093 2.310 -30.009 1.00 86.44 250 GLY A N 1
ATOM 1927 C CA . GLY A 1 250 ? 24.919 3.604 -29.334 1.00 86.44 250 GLY A CA 1
ATOM 1928 C C . GLY A 1 250 ? 23.899 3.602 -28.191 1.00 86.44 250 GLY A C 1
ATOM 1929 O O . GLY A 1 250 ? 23.855 4.571 -27.445 1.00 86.44 250 GLY A O 1
ATOM 1930 N N . SER A 1 251 ? 23.143 2.515 -28.003 1.00 94.31 251 SER A N 1
ATOM 1931 C CA . SER A 1 251 ? 22.339 2.298 -26.796 1.00 94.31 251 SER A CA 1
ATOM 1932 C C . SER A 1 251 ? 23.230 1.763 -25.673 1.00 94.31 251 SER A C 1
ATOM 1934 O O . SER A 1 251 ? 23.902 0.742 -25.852 1.00 94.31 251 SER A O 1
ATOM 1936 N N . TYR A 1 252 ? 23.274 2.443 -24.524 1.00 94.94 252 TYR A N 1
ATOM 1937 C CA . TYR A 1 252 ? 23.933 1.906 -23.326 1.00 94.94 252 TYR A CA 1
ATOM 1938 C C . TYR A 1 252 ? 23.127 0.732 -22.765 1.00 94.94 252 TYR A C 1
ATOM 1940 O O . TYR A 1 252 ? 23.691 -0.331 -22.517 1.00 94.94 252 TYR A O 1
ATOM 1948 N N . THR A 1 253 ? 21.802 0.874 -22.684 1.00 95.88 253 THR A N 1
ATOM 1949 C CA . THR A 1 253 ? 20.868 -0.185 -22.275 1.00 95.88 253 THR A CA 1
ATOM 1950 C C . THR A 1 253 ? 21.068 -1.464 -23.094 1.00 95.88 253 THR A C 1
ATOM 1952 O O . THR A 1 253 ? 21.217 -2.550 -22.536 1.00 95.88 253 THR A O 1
ATOM 1955 N N . GLY A 1 254 ? 21.188 -1.342 -24.419 1.00 95.38 254 GLY A N 1
ATOM 1956 C CA . GLY A 1 254 ? 21.442 -2.466 -25.319 1.00 95.38 254 GLY A CA 1
ATOM 1957 C C . GLY A 1 254 ? 22.781 -3.173 -25.082 1.00 95.38 254 GLY A C 1
ATOM 1958 O O . GLY A 1 254 ? 22.867 -4.391 -25.241 1.00 95.38 254 GLY A O 1
ATOM 1959 N N . GLN A 1 255 ? 23.825 -2.450 -24.658 1.00 94.94 255 GLN A N 1
ATOM 1960 C CA . GLN A 1 255 ? 25.119 -3.058 -24.320 1.00 94.94 255 GLN A CA 1
ATOM 1961 C C . GLN A 1 255 ? 24.996 -3.987 -23.109 1.00 94.94 255 GLN A C 1
ATOM 1963 O O . GLN A 1 255 ? 25.447 -5.131 -23.183 1.00 94.94 255 GLN A O 1
ATOM 1968 N N . PHE A 1 256 ? 24.334 -3.529 -22.043 1.00 95.56 256 PHE A N 1
ATOM 1969 C CA . PHE A 1 256 ? 24.118 -4.330 -20.836 1.00 95.56 256 PHE A CA 1
ATOM 1970 C C . PHE A 1 256 ? 23.150 -5.496 -21.071 1.00 95.56 256 PHE A C 1
ATOM 1972 O O . PHE A 1 256 ? 23.417 -6.603 -20.605 1.00 95.56 256 PHE A O 1
ATOM 1979 N N . LEU A 1 257 ? 22.083 -5.299 -21.858 1.00 95.44 257 LEU A N 1
ATOM 1980 C CA . LEU A 1 257 ? 21.180 -6.387 -22.258 1.00 95.44 257 LEU A CA 1
ATOM 1981 C C . LEU A 1 257 ? 21.921 -7.488 -23.022 1.00 95.44 257 LEU A C 1
ATOM 1983 O O . LEU A 1 257 ? 21.748 -8.671 -22.736 1.00 95.44 257 LEU A O 1
ATOM 1987 N N . ARG A 1 258 ? 22.800 -7.111 -23.958 1.00 94.56 258 ARG A N 1
ATOM 1988 C CA . ARG A 1 258 ? 23.606 -8.083 -24.704 1.00 94.56 258 ARG A CA 1
ATOM 1989 C C . ARG A 1 258 ? 24.525 -8.885 -23.785 1.00 94.56 258 ARG A C 1
ATOM 1991 O O . ARG A 1 258 ? 24.677 -10.084 -23.989 1.00 94.56 258 ARG A O 1
ATOM 1998 N N . GLU A 1 259 ? 25.141 -8.251 -22.789 1.00 93.75 259 GLU A N 1
ATOM 1999 C CA . GLU A 1 259 ? 25.955 -8.972 -21.806 1.00 93.75 259 GLU A CA 1
ATOM 2000 C C . GLU A 1 259 ? 25.133 -9.955 -20.970 1.00 93.75 259 GLU A C 1
ATOM 2002 O O . GLU A 1 259 ? 25.607 -11.063 -20.723 1.00 93.75 259 GLU A O 1
ATOM 2007 N N . LEU A 1 260 ? 23.916 -9.582 -20.560 1.00 92.62 260 LEU A N 1
ATOM 2008 C CA . LEU A 1 260 ? 23.017 -10.466 -19.817 1.00 92.62 260 LEU A CA 1
ATOM 2009 C C . LEU A 1 260 ? 22.620 -11.693 -20.656 1.00 92.62 260 LEU A C 1
ATOM 2011 O O . LEU A 1 260 ? 22.763 -12.826 -20.194 1.00 92.62 260 LEU A O 1
ATOM 2015 N N . PHE A 1 261 ? 22.205 -11.489 -21.910 1.00 92.19 261 PHE A N 1
ATOM 2016 C CA . PHE A 1 261 ? 21.807 -12.577 -22.814 1.00 92.19 261 PHE A CA 1
ATOM 2017 C C . PHE A 1 261 ? 22.951 -13.526 -23.185 1.00 92.19 261 PHE A C 1
ATOM 2019 O O . PHE A 1 261 ? 22.698 -14.669 -23.536 1.00 92.19 261 PHE A O 1
ATOM 2026 N N . LEU A 1 262 ? 24.210 -13.085 -23.102 1.00 90.00 262 LEU A N 1
ATOM 2027 C CA . LEU A 1 262 ? 25.372 -13.960 -23.309 1.00 90.00 262 LEU A CA 1
ATOM 2028 C C . LEU A 1 262 ? 25.713 -14.819 -22.082 1.00 90.00 262 LEU A C 1
ATOM 2030 O O . LEU A 1 262 ? 26.460 -15.788 -22.211 1.00 90.00 262 LEU A O 1
ATOM 2034 N N . ARG A 1 263 ? 25.235 -14.437 -20.892 1.00 82.31 263 ARG A N 1
ATOM 2035 C CA . ARG A 1 263 ? 25.494 -15.140 -19.623 1.00 82.31 263 ARG A CA 1
ATOM 2036 C C . ARG A 1 263 ? 24.411 -16.160 -19.264 1.00 82.31 263 ARG A C 1
ATOM 2038 O O . ARG A 1 263 ? 24.646 -16.957 -18.358 1.00 82.31 263 ARG A O 1
ATOM 2045 N N . THR A 1 264 ? 23.260 -16.098 -19.929 1.00 63.91 264 THR A N 1
ATOM 2046 C CA . THR A 1 264 ? 22.068 -16.919 -19.666 1.00 63.91 264 THR A CA 1
ATOM 2047 C C . THR A 1 264 ? 21.942 -18.005 -20.724 1.00 63.91 264 THR A C 1
ATOM 2049 O O . THR A 1 264 ? 21.635 -19.156 -20.347 1.00 63.91 264 THR A O 1
#

Radius of gyration: 22.77 Å; chains: 1; bounding box: 51×40×60 Å

Sequence (264 aa):
FIDKVITVDQSPIGRTPRSNPATFIGAFMYIRDFFATLPESKKRKYGKGYFSFNVPGGRCETCAGNGEVRIEMYFLPCMYTPCGECGGSRYSRDALYIKWKMKTIADILAMTVTEALNFLGDDIPQIVKYLRTLGEVGLGYLKLGQSATTLSGGEAQRVKLAVELARPGTGRTLYILDEPTIGLHFVDIKHLMDILHALVLKGNTVIIIEHNIDVIAECDWLLDLGPDGGENGGRVVAFGTPDDVSKTRGSYTGQFLRELFLRT

Secondary structure (DSSP, 8-state):
---EEEEE-SS-S-SSTT--HHHHTSHHHHHHHHHHHSHHHHHTT--TTTT-TTSTTTB-TTTTT-SEEEEEETTEEEEEEE-TTTTT--B-TTGGG--BTTB-HHHHHHSBHHHHHHHHTTT-HHHHHHHHHHHHTT-TTSBTT--GGGS-HHHHHHHHHHHHHHSPP-S-EEEEEESTTTT--HHHHHHHHHHHHHHHHTT-EEEEE---HHHHHH-S-EEEEESSSGGG--EEEEEE-HHHHHH-TT-HHHHHHHHHHHH-

Foldseek 3Di:
DFDAEAEQFLPFLDDALLDFLCVSLVVLQLVLQLLCPDPVNVVVVNHSQLLRLCHPHFFDPQCSLSQWDWDDDPPDDIDIDGDPQCRSLRGDPVQQVRDDPNDGSSNQQQDFLQRNLVVCCVVRVPCNLLSVLCVLLVRRGGGRSGGSNPDGSLSRSSSSVSSVLSDDDPLRYEYEYEANCVPPDPVSVVSVLVSVVVSVVSNYHYHYDHDDLVSLLPDQKDFAWQLDDDPRTDDGQDIGHLCRLLPGPSGPSNVVSVVVVVVD

pLDDT: mean 92.19, std 4.97, range [63.91, 98.19]